Protein AF-0000000066906773 (afdb_homodimer)

Organism: Trichuris trichiura (NCBI:txid36087)

pLDDT: mean 83.26, std 20.55, range [23.91, 98.5]

Nearest PDB structures (foldseek):
  2o28-assembly1_B  TM=9.540E-01  e=3.265E-16  Homo sapiens
  3cxp-assembly1_A-2  TM=9.479E-01  e=1.811E-15  Homo sapiens
  3t90-assembly1_A-2  TM=9.129E-01  e=1.090E-15  Arabidopsis thaliana
  3fb3-assembly1_A  TM=9.050E-01  e=1.861E-13  Trypanosoma brucei
  1i21-assembly1_B  TM=8.647E-01  e=8.010E-13  Saccharomyces cerevisiae

Sequence (330 aa):
MRPLHITDVNKGENNVSSSILDFTNYLNAGYLELLSQLTDIGNVSFDNFIGTLIQNRTDTYYIVVVEDTTKKLIVATCSLVLEHKFIHSCGARGRLEDLVVLRDYRSRQLGKLLLESLRQLAKHLRCYKVSLECKDELVPYYEQFGFQKEEGNSNFLVQRFSPSAMRPLHITDVNKGENNVSSSILDFTNYLNAGYLELLSQLTDIGNVSFDNFIGTLIQNRTDTYYIVVVEDTTKKLIVATCSLVLEHKFIHSCGARGRLEDLVVLRDYRSRQLGKLLLESLRQLAKHLRCYKVSLECKDELVPYYEQFGFQKEEGNSNFLVQRFSPSA

Foldseek 3Di:
DFLPFPADDDDDPPFKGQDRADLVLCVVQCVLVQLVVVDDSPDDDPVNSVVVVVVQPDPFKHKIFIARRVSSHTFWIKMWGWDFDPPPVRAIEIEIDSTGGHPVCPPVCVSVVRVVVVVVVCVVSVHPYYDYDDDPVCQVVCVVVVDDADPPPRDDDDDDDPDPD/DDLPFPPPDDDDPDFKGQDPDDLVLCVVQCVLVQLVVVDDSPDDDPVNSVVVVVVQPDPFKHKIFIARRVSSHTFWIKMWGWDFDPPPVRAIEIEIDSTGGHPVCPPVCVSVVRVVVVVVVCVVSVHPYYDYDDDPVCQVVCVVVVDDADPPPRDDDDDDDPDPD

Structure (mmCIF, N/CA/C/O backbone):
data_AF-0000000066906773-model_v1
#
loop_
_entity.id
_entity.type
_entity.pdbx_description
1 polymer 'Glucosamine 6-phosphate N-acetyltransferase'
#
loop_
_atom_site.group_PDB
_atom_site.id
_atom_site.type_symbol
_atom_site.label_atom_id
_atom_site.label_alt_id
_atom_site.label_comp_id
_atom_site.label_asym_id
_atom_site.label_entity_id
_atom_site.label_seq_id
_atom_site.pdbx_PDB_ins_code
_atom_site.Cartn_x
_atom_site.Cartn_y
_atom_site.Cartn_z
_atom_site.occupancy
_atom_site.B_iso_or_equiv
_atom_site.auth_seq_id
_atom_site.auth_comp_id
_atom_site.auth_asym_id
_atom_site.auth_atom_id
_atom_site.pdbx_PDB_model_num
ATOM 1 N N . MET A 1 1 ? 6.496 1.132 19.062 1 24.75 1 MET A N 1
ATOM 2 C CA . MET A 1 1 ? 6.277 1.498 17.656 1 24.75 1 MET A CA 1
ATOM 3 C C . MET A 1 1 ? 6.609 2.969 17.422 1 24.75 1 MET A C 1
ATOM 5 O O . MET A 1 1 ? 5.895 3.854 17.891 1 24.75 1 MET A O 1
ATOM 9 N N . ARG A 1 2 ? 7.863 3.277 17.328 1 28.77 2 ARG A N 1
ATOM 10 C CA . ARG A 1 2 ? 8.453 4.535 17.766 1 28.77 2 ARG A CA 1
ATOM 11 C C . ARG A 1 2 ? 8.312 5.617 16.703 1 28.77 2 ARG A C 1
ATOM 13 O O . ARG A 1 2 ? 8.688 5.406 15.547 1 28.77 2 ARG A O 1
ATOM 20 N N . PRO A 1 3 ? 7.219 6.457 16.875 1 33.31 3 PRO A N 1
ATOM 21 C CA . PRO A 1 3 ? 7.426 7.633 16.031 1 33.31 3 PRO A CA 1
ATOM 22 C C . PRO A 1 3 ? 8.898 7.984 15.859 1 33.31 3 PRO A C 1
ATOM 24 O O . PRO A 1 3 ? 9.672 7.922 16.812 1 33.31 3 PRO A O 1
ATOM 27 N N . LEU A 1 4 ? 9.414 7.551 14.742 1 35.03 4 LEU A N 1
ATOM 28 C CA . LEU A 1 4 ? 10.805 7.957 14.555 1 35.03 4 LEU A CA 1
ATOM 29 C C . LEU A 1 4 ? 10.938 9.477 14.594 1 35.03 4 LEU A C 1
ATOM 31 O O . LEU A 1 4 ? 10.148 10.188 13.977 1 35.03 4 LEU A O 1
ATOM 35 N N . HIS A 1 5 ? 11.438 9.836 15.648 1 32.53 5 HIS A N 1
ATOM 36 C CA . HIS A 1 5 ? 11.805 11.234 15.867 1 32.53 5 HIS A CA 1
ATOM 37 C C . HIS A 1 5 ? 12.914 11.664 14.914 1 32.53 5 HIS A C 1
ATOM 39 O O . HIS A 1 5 ? 13.977 11.047 14.867 1 32.53 5 HIS A O 1
ATOM 45 N N . ILE A 1 6 ? 12.57 11.984 13.758 1 35.38 6 ILE A N 1
ATOM 46 C CA . ILE A 1 6 ? 13.688 12.562 13.023 1 35.38 6 ILE A CA 1
ATOM 47 C C . ILE A 1 6 ? 14.086 13.898 13.648 1 35.38 6 ILE A C 1
ATOM 49 O O . ILE A 1 6 ? 13.281 14.828 13.695 1 35.38 6 ILE A O 1
ATOM 53 N N . THR A 1 7 ? 15 13.922 14.594 1 28.94 7 THR A N 1
ATOM 54 C CA . THR A 1 7 ? 15.57 15.094 15.258 1 28.94 7 THR A CA 1
ATOM 55 C C . THR A 1 7 ? 16.109 16.078 14.234 1 28.94 7 THR A C 1
ATOM 57 O O . THR A 1 7 ? 15.828 17.281 14.312 1 28.94 7 THR A O 1
ATOM 60 N N . ASP A 1 8 ? 17.234 15.945 13.578 1 27.61 8 ASP A N 1
ATOM 61 C CA . ASP A 1 8 ? 18.094 17.109 13.422 1 27.61 8 ASP A CA 1
ATOM 62 C C . ASP A 1 8 ? 17.672 17.953 12.227 1 27.61 8 ASP A C 1
ATOM 64 O O . ASP A 1 8 ? 18.5 18.328 11.398 1 27.61 8 ASP A O 1
ATOM 68 N N . VAL A 1 9 ? 16.734 17.938 11.367 1 31.41 9 VAL A N 1
ATOM 69 C CA . VAL A 1 9 ? 17.031 18.688 10.148 1 31.41 9 VAL A CA 1
ATOM 70 C C . VAL A 1 9 ? 17.484 20.094 10.508 1 31.41 9 VAL A C 1
ATOM 72 O O . VAL A 1 9 ? 17.172 20.594 11.602 1 31.41 9 VAL A O 1
ATOM 75 N N . ASN A 1 10 ? 18.094 20.859 9.352 1 29.78 10 ASN A N 1
ATOM 76 C CA . ASN A 1 10 ? 18.828 22.094 9.57 1 29.78 10 ASN A CA 1
ATOM 77 C C . ASN A 1 10 ? 18.062 23.031 10.508 1 29.78 10 ASN A C 1
ATOM 79 O O . ASN A 1 10 ? 16.828 22.938 10.625 1 29.78 10 ASN A O 1
ATOM 83 N N . LYS A 1 11 ? 18.797 24.203 11.062 1 32.72 11 LYS A N 1
ATOM 84 C CA . LYS A 1 11 ? 19.109 25.281 11.992 1 32.72 11 LYS A CA 1
ATOM 85 C C . LYS A 1 11 ? 18.078 26.406 11.891 1 32.72 11 LYS A C 1
ATOM 87 O O . LYS A 1 11 ? 18.156 27.406 12.609 1 32.72 11 LYS A O 1
ATOM 92 N N . GLY A 1 12 ? 17.609 26.875 10.781 1 31.98 12 GLY A N 1
ATOM 93 C CA . GLY A 1 12 ? 17.328 28.234 11.219 1 31.98 12 GLY A CA 1
ATOM 94 C C . GLY A 1 12 ? 16.25 28.312 12.281 1 31.98 12 GLY A C 1
ATOM 95 O O . GLY A 1 12 ? 16.531 28.609 13.445 1 31.98 12 GLY A O 1
ATOM 96 N N . GLU A 1 13 ? 14.758 28.656 11.969 1 35.75 13 GLU A N 1
ATOM 97 C CA . GLU A 1 13 ? 14.016 29.078 13.148 1 35.75 13 GLU A CA 1
ATOM 98 C C . GLU A 1 13 ? 13.641 27.891 14.031 1 35.75 13 GLU A C 1
ATOM 100 O O . GLU A 1 13 ? 13.273 26.828 13.523 1 35.75 13 GLU A O 1
ATOM 105 N N . ASN A 1 14 ? 14.109 27.641 15.484 1 39.91 14 ASN A N 1
ATOM 106 C CA . ASN A 1 14 ? 14.297 26.875 16.719 1 39.91 14 ASN A CA 1
ATOM 107 C C . ASN A 1 14 ? 13.125 25.938 16.984 1 39.91 14 ASN A C 1
ATOM 109 O O . ASN A 1 14 ? 13.281 24.922 17.656 1 39.91 14 ASN A O 1
ATOM 113 N N . ASN A 1 15 ? 11.797 26.266 16.766 1 43.47 15 ASN A N 1
ATOM 114 C CA . ASN A 1 15 ? 10.734 25.719 17.609 1 43.47 15 ASN A CA 1
ATOM 115 C C . ASN A 1 15 ? 10.055 24.516 16.953 1 43.47 15 ASN A C 1
ATOM 117 O O . ASN A 1 15 ? 8.906 24.203 17.281 1 43.47 15 ASN A O 1
ATOM 121 N N . VAL A 1 16 ? 10.461 24.016 15.836 1 42.97 16 VAL A N 1
ATOM 122 C CA . VAL A 1 16 ? 9.688 22.906 15.289 1 42.97 16 VAL A CA 1
ATOM 123 C C . VAL A 1 16 ? 10.422 21.594 15.531 1 42.97 16 VAL A C 1
ATOM 125 O O . VAL A 1 16 ? 11.578 21.438 15.133 1 42.97 16 VAL A O 1
ATOM 128 N N . SER A 1 17 ? 10.039 20.875 16.688 1 42.41 17 SER A N 1
ATOM 129 C CA . SER A 1 17 ? 10.602 19.578 17.031 1 42.41 17 SER A CA 1
ATOM 130 C C . SER A 1 17 ? 9.781 18.438 16.438 1 42.41 17 SER A C 1
ATOM 132 O O . SER A 1 17 ? 8.562 18.562 16.266 1 42.41 17 SER A O 1
ATOM 134 N N . SER A 1 18 ? 10.227 17.609 15.539 1 44.75 18 SER A N 1
ATOM 135 C CA . SER A 1 18 ? 9.578 16.375 15.109 1 44.75 18 SER A CA 1
ATOM 136 C C . SER A 1 18 ? 9.367 15.422 16.281 1 44.75 18 SER A C 1
ATOM 138 O O . SER A 1 18 ? 10.328 14.891 16.844 1 44.75 18 SER A O 1
ATOM 140 N N . SER A 1 19 ? 8.625 15.844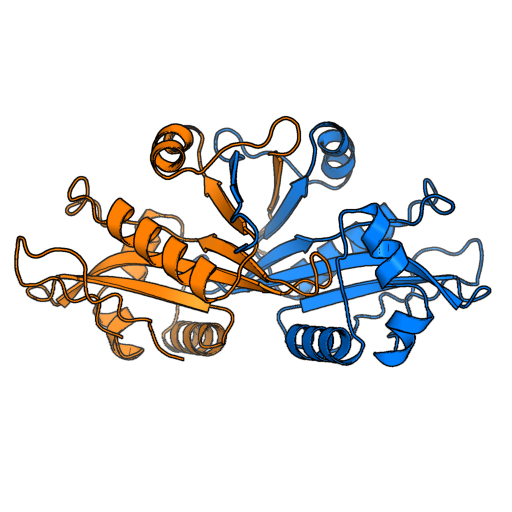 17.469 1 42.31 19 SER A N 1
ATOM 141 C CA . SER A 1 19 ? 8.398 15.125 18.719 1 42.31 19 SER A CA 1
ATOM 142 C C . SER A 1 19 ? 7.473 13.93 18.5 1 42.31 19 SER A C 1
ATOM 144 O O . SER A 1 19 ? 6.648 13.93 17.578 1 42.31 19 SER A O 1
ATOM 146 N N . ILE A 1 20 ? 7.824 12.68 19.078 1 42.75 20 ILE A N 1
ATOM 147 C CA . ILE A 1 20 ? 6.918 11.578 19.359 1 42.75 20 ILE A CA 1
ATOM 148 C C . ILE A 1 20 ? 5.695 12.086 20.125 1 42.75 20 ILE A C 1
ATOM 150 O O . ILE A 1 20 ? 5.82 12.602 21.234 1 42.75 20 ILE A O 1
ATOM 154 N N . LEU A 1 21 ? 4.777 12.391 19.469 1 51.5 21 LEU A N 1
ATOM 155 C CA . LEU A 1 21 ? 3.592 12.867 20.172 1 51.5 21 LEU A CA 1
ATOM 156 C C . LEU A 1 21 ? 2.805 11.695 20.75 1 51.5 21 LEU A C 1
ATOM 158 O O . LEU A 1 21 ? 2.699 10.641 20.125 1 51.5 21 LEU A O 1
ATOM 162 N N . ASP A 1 22 ? 2.656 11.672 22.016 1 55.62 22 ASP A N 1
ATOM 163 C CA . ASP A 1 22 ? 1.669 10.789 22.625 1 55.62 22 ASP A CA 1
ATOM 164 C C . ASP A 1 22 ? 0.331 10.867 21.906 1 55.62 22 ASP A C 1
ATOM 166 O O . ASP A 1 22 ? 0.038 11.867 21.234 1 55.62 22 ASP A O 1
ATOM 170 N N . PHE A 1 23 ? -0.352 9.711 21.828 1 57.41 23 PHE A N 1
ATOM 171 C CA . PHE A 1 23 ? -1.615 9.57 21.109 1 57.41 23 PHE A CA 1
ATOM 172 C C . PHE A 1 23 ? -2.518 10.773 21.375 1 57.41 23 PHE A C 1
ATOM 174 O O . PHE A 1 23 ? -3.117 11.32 20.438 1 57.41 23 PHE A O 1
ATOM 181 N N . THR A 1 24 ? -2.656 11.102 22.609 1 58.56 24 THR A N 1
ATOM 182 C CA . THR A 1 24 ? -3.553 12.188 22.984 1 58.56 24 THR A CA 1
ATOM 183 C C . THR A 1 24 ? -3.053 13.516 22.422 1 58.56 24 THR A C 1
ATOM 185 O O . THR A 1 24 ? -3.85 14.406 22.109 1 58.56 24 THR A O 1
ATOM 188 N N . ASN A 1 25 ? -1.856 13.492 22.25 1 72.81 25 ASN A N 1
ATOM 189 C CA . ASN A 1 25 ? -1.264 14.742 21.797 1 72.81 25 ASN A CA 1
ATOM 190 C C . ASN A 1 25 ? -1.504 14.961 20.312 1 72.81 25 ASN A C 1
ATOM 192 O O . ASN A 1 25 ? -1.655 16.094 19.859 1 72.81 25 ASN A O 1
ATOM 196 N N . TYR A 1 26 ? -1.83 13.945 19.625 1 77.88 26 TYR A N 1
ATOM 197 C CA . TYR A 1 26 ? -2.078 14.117 18.203 1 77.88 26 TYR A CA 1
ATOM 198 C C . TYR A 1 26 ? -3.381 14.867 17.953 1 77.88 26 TYR A C 1
ATOM 200 O O . TYR A 1 26 ? -3.416 15.828 17.188 1 77.88 26 TYR A O 1
ATOM 208 N N . LEU A 1 27 ? -4.34 14.414 18.641 1 78.81 27 LEU A N 1
ATOM 209 C CA . LEU A 1 27 ? -5.648 15.031 18.469 1 78.81 27 LEU A CA 1
ATOM 210 C C . LEU A 1 27 ? -5.625 16.484 18.906 1 78.81 27 LEU A C 1
ATOM 212 O O . LEU A 1 27 ? -6.105 17.375 18.203 1 78.81 27 LEU A O 1
ATOM 216 N N . ASN A 1 28 ? -5.066 16.656 19.938 1 79.62 28 ASN A N 1
ATOM 217 C CA . ASN A 1 28 ? -5.023 18.016 20.5 1 79.62 28 ASN A CA 1
ATOM 218 C C . ASN A 1 28 ? -4.133 18.938 19.672 1 79.62 28 ASN A C 1
ATOM 220 O O . ASN A 1 28 ? -4.363 20.141 19.625 1 79.62 28 ASN A O 1
ATOM 224 N N . ALA A 1 29 ? -3.281 18.359 19.031 1 86.81 29 ALA A N 1
ATOM 225 C CA . ALA A 1 29 ? -2.311 19.172 18.297 1 86.81 29 ALA A CA 1
ATOM 226 C C . ALA A 1 29 ? -2.736 19.344 16.844 1 86.81 29 ALA A C 1
ATOM 228 O O . ALA A 1 29 ? -1.935 19.75 16 1 86.81 29 ALA A O 1
ATOM 229 N N . GLY A 1 30 ? -3.984 19 16.484 1 91.62 30 GLY A N 1
ATOM 230 C CA . GLY A 1 30 ? -4.551 19.375 15.203 1 91.62 30 GLY A CA 1
ATOM 231 C C . GLY A 1 30 ? -4.219 18.391 14.094 1 91.62 30 GLY A C 1
ATOM 232 O O . GLY A 1 30 ? -4.223 18.75 12.922 1 91.62 30 GLY A O 1
ATOM 233 N N . TYR A 1 31 ? -3.896 17.203 14.508 1 93.25 31 TYR A N 1
ATOM 234 C CA . TYR A 1 31 ? -3.494 16.219 13.508 1 93.25 31 TYR A CA 1
ATOM 235 C C . TYR A 1 31 ? -4.609 15.992 12.492 1 93.25 31 TYR A C 1
ATOM 237 O O . TYR A 1 31 ? -4.363 15.984 11.289 1 93.25 31 TYR A O 1
ATOM 245 N N . LEU A 1 32 ? -5.836 15.828 12.938 1 93.88 32 LEU A N 1
ATOM 246 C CA . LEU A 1 32 ? -6.961 15.586 12.039 1 93.88 32 LEU A CA 1
ATOM 247 C C . LEU A 1 32 ? -7.246 16.812 11.188 1 93.88 32 LEU A C 1
ATOM 249 O O . LEU A 1 32 ? -7.613 16.703 10.016 1 93.88 32 LEU A O 1
ATOM 253 N N . GLU A 1 33 ? -7.113 17.922 11.742 1 94.38 33 GLU A N 1
ATOM 254 C CA . GLU A 1 33 ? -7.27 19.156 10.984 1 94.38 33 GLU A CA 1
ATOM 255 C C . GLU A 1 33 ? -6.242 19.25 9.859 1 94.38 33 GLU A C 1
ATOM 257 O O . GLU A 1 33 ? -6.57 19.672 8.75 1 94.38 33 GLU A O 1
ATOM 262 N N . LEU A 1 34 ? -5.039 18.906 10.172 1 96.19 34 LEU A N 1
ATOM 263 C CA . LEU A 1 34 ? -3.988 18.875 9.156 1 96.19 34 LEU A CA 1
ATOM 264 C C . LEU A 1 34 ? -4.367 17.922 8.016 1 96.19 34 LEU A C 1
ATOM 266 O O . LEU A 1 34 ? -4.324 18.312 6.848 1 96.19 34 LEU A O 1
ATOM 270 N N . LEU A 1 35 ? -4.836 16.703 8.383 1 96.44 35 LEU A N 1
ATOM 271 C CA . LEU A 1 35 ? -5.176 15.695 7.391 1 96.44 35 LEU A CA 1
ATOM 272 C C . LEU A 1 35 ? -6.367 16.141 6.547 1 96.44 35 LEU A C 1
ATOM 274 O O . LEU A 1 35 ? -6.492 15.742 5.387 1 96.44 35 LEU A O 1
ATOM 278 N N . SER A 1 36 ? -7.207 17 7.086 1 96.5 36 SER A N 1
ATOM 279 C CA . SER A 1 36 ? -8.398 17.469 6.387 1 96.5 36 SER A CA 1
ATOM 280 C C . SER A 1 36 ? -8.039 18.281 5.156 1 96.5 36 SER A C 1
ATOM 282 O O . SER A 1 36 ? -8.875 18.516 4.281 1 96.5 36 SER A O 1
ATOM 284 N N . GLN A 1 37 ? -6.816 18.75 5.047 1 96.06 37 GLN A N 1
ATOM 285 C CA . GLN A 1 37 ? -6.367 19.484 3.871 1 96.06 37 GLN A CA 1
ATOM 286 C C . GLN A 1 37 ? -6.117 18.531 2.697 1 96.06 37 GLN A C 1
ATOM 288 O O . GLN A 1 37 ? -5.953 18.984 1.56 1 96.06 37 GLN A O 1
ATOM 293 N N . LEU A 1 38 ? -6.086 17.25 2.943 1 94.44 38 LEU A N 1
ATOM 294 C CA . LEU A 1 38 ? -5.895 16.25 1.896 1 94.44 38 LEU A CA 1
ATOM 295 C C . LEU A 1 38 ? -7.23 15.797 1.316 1 94.44 38 LEU A C 1
ATOM 297 O O . LEU A 1 38 ? -7.367 15.664 0.099 1 94.44 38 LEU A O 1
ATOM 301 N N . THR A 1 39 ? -8.102 15.469 2.174 1 93.38 39 THR A N 1
ATOM 302 C CA . THR A 1 39 ? -9.383 14.867 1.797 1 93.38 39 THR A CA 1
ATOM 303 C C . THR A 1 39 ? -10.367 14.922 2.957 1 93.38 39 THR A C 1
ATOM 305 O O . THR A 1 39 ? -10.07 15.5 4.008 1 93.38 39 THR A O 1
ATOM 308 N N . ASP A 1 40 ? -11.5 14.289 2.736 1 94.19 40 ASP A N 1
ATOM 309 C CA . ASP A 1 40 ? -12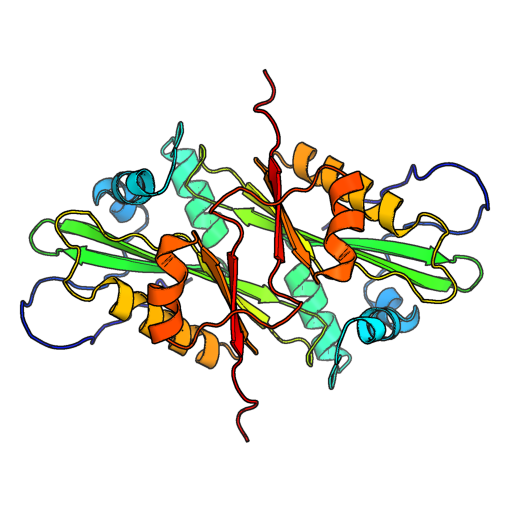.539 14.219 3.762 1 94.19 40 ASP A CA 1
ATOM 310 C C . ASP A 1 40 ? -12.086 13.352 4.938 1 94.19 40 ASP A C 1
ATOM 312 O O . ASP A 1 40 ? -11.625 12.227 4.746 1 94.19 40 ASP A O 1
ATOM 316 N N . ILE A 1 41 ? -12.219 13.898 6.086 1 94 41 ILE A N 1
ATOM 317 C CA . ILE A 1 41 ? -11.852 13.156 7.285 1 94 41 ILE A CA 1
ATOM 318 C C . ILE A 1 41 ? -13.016 12.266 7.719 1 94 41 ILE A C 1
ATOM 320 O O . ILE A 1 41 ? -12.805 11.148 8.188 1 94 41 ILE A O 1
ATOM 324 N N . GLY A 1 42 ? -14.203 12.773 7.523 1 93.56 42 GLY A N 1
ATOM 325 C CA . GLY A 1 42 ? -15.391 12.086 7.992 1 93.56 42 GLY A CA 1
ATOM 326 C C . GLY A 1 42 ? -15.609 12.219 9.492 1 93.56 42 GLY A C 1
ATOM 327 O O . GLY A 1 42 ? -15.242 13.234 10.086 1 93.56 42 GLY A O 1
ATOM 328 N N . ASN A 1 43 ? -16.328 11.312 10.039 1 91.56 43 ASN A N 1
ATOM 329 C CA . ASN A 1 43 ? -16.625 11.32 11.469 1 91.56 43 ASN A CA 1
ATOM 330 C C . ASN A 1 43 ? -15.648 10.445 12.25 1 91.56 43 ASN A C 1
ATOM 332 O O . ASN A 1 43 ? -15.727 9.219 12.195 1 91.56 43 ASN A O 1
ATOM 336 N N . VAL A 1 44 ? -14.797 11.188 12.945 1 92.25 44 VAL A N 1
ATOM 337 C CA . VAL A 1 44 ? -13.797 10.445 13.703 1 92.25 44 VAL A CA 1
ATOM 338 C C . VAL A 1 44 ? -14.016 10.672 15.195 1 92.25 44 VAL A C 1
ATOM 340 O O . VAL A 1 44 ? -13.82 11.781 15.703 1 92.25 44 VAL A O 1
ATOM 343 N N . SER A 1 45 ? -14.438 9.609 15.891 1 90.19 45 SER A N 1
ATOM 344 C CA . SER A 1 45 ? -14.531 9.664 17.344 1 90.19 45 SER A CA 1
ATOM 345 C C . SER A 1 45 ? -13.164 9.461 18 1 90.19 45 SER A C 1
ATOM 347 O O . SER A 1 45 ? -12.234 8.977 17.359 1 90.19 45 SER A O 1
ATOM 349 N N . PHE A 1 46 ? -13.164 9.812 19.234 1 86.5 46 PHE A N 1
ATOM 350 C CA . PHE A 1 46 ? -11.938 9.594 20 1 86.5 46 PHE A CA 1
ATOM 351 C C . PHE A 1 46 ? -11.562 8.117 20.016 1 86.5 46 PHE A C 1
ATOM 353 O O . PHE A 1 46 ? -10.398 7.766 19.812 1 86.5 46 PHE A O 1
ATOM 360 N N . ASP A 1 47 ? -12.484 7.293 20.203 1 88.25 47 ASP A N 1
ATOM 361 C CA . ASP A 1 47 ? -12.25 5.855 20.281 1 88.25 47 ASP A CA 1
ATOM 362 C C . ASP A 1 47 ? -11.719 5.32 18.953 1 88.25 47 ASP A C 1
ATOM 364 O O . ASP A 1 47 ? -10.789 4.508 18.938 1 88.25 47 ASP A O 1
ATOM 368 N N . ASN A 1 48 ? -12.328 5.824 17.891 1 89.81 48 ASN A N 1
ATOM 369 C CA . ASN A 1 48 ? -11.875 5.371 16.578 1 89.81 48 ASN A CA 1
ATOM 370 C C . ASN A 1 48 ? -10.461 5.848 16.281 1 89.81 48 ASN A C 1
ATOM 372 O O . ASN A 1 48 ? -9.664 5.113 15.688 1 89.81 48 ASN A O 1
ATOM 376 N N . PHE A 1 49 ? -10.273 7.035 16.703 1 88.88 49 PHE A N 1
ATOM 377 C CA . PHE A 1 49 ? -8.953 7.598 16.484 1 88.88 49 PHE A CA 1
ATOM 378 C C . PHE A 1 49 ? -7.891 6.793 17.234 1 88.88 49 PHE A C 1
ATOM 380 O O . PHE A 1 49 ? -6.887 6.387 16.641 1 88.88 49 PHE A O 1
ATOM 387 N N . ILE A 1 50 ? -8.117 6.492 18.422 1 83.62 50 ILE A N 1
ATOM 388 C CA . ILE A 1 50 ? -7.164 5.754 19.25 1 83.62 50 ILE A CA 1
ATOM 389 C C . ILE A 1 50 ? -7.016 4.332 18.719 1 83.62 50 ILE A C 1
ATOM 391 O O . ILE A 1 50 ? -5.906 3.789 18.688 1 83.62 50 ILE A O 1
ATOM 395 N N . GLY A 1 51 ? -8.078 3.73 18.375 1 85.06 51 GLY A N 1
ATOM 396 C CA . GLY A 1 51 ? -8.023 2.406 17.781 1 85.06 51 GLY A CA 1
ATOM 397 C C . GLY A 1 51 ? -7.137 2.34 16.547 1 85.06 51 GLY A C 1
ATOM 398 O O . GLY A 1 51 ? -6.328 1.419 16.406 1 85.06 51 GLY A O 1
ATOM 399 N N . THR A 1 52 ? -7.375 3.338 15.672 1 87.38 52 THR A N 1
ATOM 400 C CA . THR A 1 52 ? -6.562 3.398 14.461 1 87.38 52 THR A CA 1
ATOM 401 C C . THR A 1 52 ? -5.094 3.633 14.797 1 87.38 52 THR A C 1
ATOM 403 O O . THR A 1 52 ? -4.207 3.037 14.188 1 87.38 52 THR A O 1
ATOM 406 N N . LEU A 1 53 ? -4.887 4.438 15.75 1 83.69 53 LEU A N 1
ATOM 407 C CA . LEU A 1 53 ? -3.521 4.707 16.188 1 83.69 53 LEU A CA 1
ATOM 408 C C . LEU A 1 53 ? -2.855 3.436 16.703 1 83.69 53 LEU A C 1
ATOM 410 O O . LEU A 1 53 ? -1.688 3.176 16.406 1 83.69 53 LEU A O 1
ATOM 414 N N . ILE A 1 54 ? -3.553 2.654 17.391 1 79.38 54 ILE A N 1
ATOM 415 C CA . ILE A 1 54 ? -3.045 1.399 17.938 1 79.38 54 ILE A CA 1
ATOM 416 C C . ILE A 1 54 ? -2.775 0.415 16.797 1 79.38 54 ILE A C 1
ATOM 418 O O . ILE A 1 54 ? -1.754 -0.275 16.797 1 79.38 54 ILE A O 1
ATOM 422 N N . GLN A 1 55 ? -3.639 0.394 15.859 1 79.88 55 GLN A N 1
ATOM 423 C CA . GLN A 1 55 ? -3.488 -0.497 14.719 1 79.88 55 GLN A CA 1
ATOM 424 C C . GLN A 1 55 ? -2.254 -0.133 13.898 1 79.88 55 GLN A C 1
ATOM 426 O O . GLN A 1 55 ? -1.595 -1.011 13.336 1 79.88 55 GLN A O 1
ATOM 431 N N . ASN A 1 56 ? -2.014 1.167 13.836 1 80.38 56 ASN A N 1
ATOM 432 C CA . ASN A 1 56 ? -0.893 1.646 13.039 1 80.38 56 ASN A CA 1
ATOM 433 C C . ASN A 1 56 ? 0.409 1.641 13.828 1 80.38 56 ASN A C 1
ATOM 435 O O . ASN A 1 56 ? 1.454 2.049 13.32 1 80.38 56 ASN A O 1
ATOM 439 N N . ARG A 1 57 ? 0.234 1.196 15.055 1 67.38 57 ARG A N 1
ATOM 440 C CA . ARG A 1 57 ? 1.415 1.11 15.906 1 67.38 57 ARG A CA 1
ATOM 441 C C . ARG A 1 57 ? 2.164 -0.198 15.672 1 67.38 57 ARG A C 1
ATOM 443 O O . ARG A 1 57 ? 2.775 -0.742 16.594 1 67.38 57 ARG A O 1
ATOM 450 N N . THR A 1 58 ? 2.211 -0.665 14.578 1 68.69 58 THR A N 1
ATOM 451 C CA . THR A 1 58 ? 2.932 -1.878 14.203 1 68.69 58 THR A CA 1
ATOM 452 C C . THR A 1 58 ? 4.176 -1.539 13.383 1 68.69 58 THR A C 1
ATOM 454 O O . THR A 1 58 ? 4.391 -0.381 13.023 1 68.69 58 THR A O 1
ATOM 457 N N . ASP A 1 59 ? 4.984 -2.52 13.227 1 69.75 59 ASP A N 1
ATOM 458 C CA . ASP A 1 59 ? 6.242 -2.373 12.5 1 69.75 59 ASP A CA 1
ATOM 459 C C . ASP A 1 59 ? 5.992 -2.176 11 1 69.75 59 ASP A C 1
ATOM 461 O O . ASP A 1 59 ? 6.93 -2.219 10.203 1 69.75 59 ASP A O 1
ATOM 465 N N . THR A 1 60 ? 4.812 -1.793 10.75 1 83.44 60 THR A N 1
ATOM 466 C CA . THR A 1 60 ? 4.52 -1.61 9.328 1 83.44 60 THR A CA 1
ATOM 467 C C . THR A 1 60 ? 4.16 -0.157 9.039 1 83.44 60 THR A C 1
ATOM 469 O O . THR A 1 60 ? 4.141 0.262 7.879 1 83.44 60 THR A O 1
ATOM 472 N N . TYR A 1 61 ? 3.846 0.593 10.125 1 87.81 61 TYR A N 1
ATOM 473 C CA . TYR A 1 61 ? 3.498 1.999 9.945 1 87.81 61 TYR A CA 1
ATOM 474 C C . TYR A 1 61 ? 4.488 2.9 10.672 1 87.81 61 TYR A C 1
ATOM 476 O O . TYR A 1 61 ? 4.777 2.693 11.852 1 87.81 61 TYR A O 1
ATOM 484 N N . TYR A 1 62 ? 4.973 3.861 9.953 1 89.06 62 TYR A N 1
ATOM 485 C CA . TYR A 1 62 ? 5.816 4.902 10.523 1 89.06 62 TYR A CA 1
ATOM 486 C C . TYR A 1 62 ? 5.27 6.289 10.195 1 89.06 62 TYR A C 1
ATOM 488 O O . TYR A 1 62 ? 5.449 6.789 9.086 1 89.06 62 TYR A O 1
ATOM 496 N N . ILE A 1 63 ? 4.609 6.852 11.188 1 89.88 63 ILE A N 1
ATOM 497 C CA . ILE A 1 63 ? 4.035 8.18 11.031 1 89.88 63 ILE A CA 1
ATOM 498 C C . ILE A 1 63 ? 5.008 9.227 11.578 1 89.88 63 ILE A C 1
ATOM 500 O O . ILE A 1 63 ? 5.402 9.172 12.742 1 89.88 63 ILE A O 1
ATOM 504 N N . VAL A 1 64 ? 5.395 10.133 10.703 1 89.69 64 VAL A N 1
ATOM 505 C CA . VAL A 1 64 ? 6.285 11.219 11.102 1 89.69 64 VAL A CA 1
ATOM 506 C C . VAL A 1 64 ? 5.531 12.547 11.047 1 89.69 64 VAL A C 1
ATOM 508 O O . VAL A 1 64 ? 4.809 12.82 10.086 1 89.69 64 VAL A O 1
ATOM 511 N N . VAL A 1 65 ? 5.68 13.32 12.102 1 90.81 65 VAL A N 1
ATOM 512 C CA . VAL A 1 65 ? 5.016 14.617 12.164 1 90.81 65 VAL A CA 1
ATOM 513 C C . VAL A 1 65 ? 6.043 15.711 12.453 1 90.81 65 VAL A C 1
ATOM 515 O O . VAL A 1 65 ? 7.109 15.438 13.016 1 90.81 65 VAL A O 1
ATOM 518 N N . VAL A 1 66 ? 5.746 16.891 11.93 1 89.56 66 VAL A N 1
ATOM 519 C CA . VAL A 1 66 ? 6.465 18.109 12.289 1 89.56 66 VAL A CA 1
ATOM 520 C C . VAL A 1 66 ? 5.57 19 13.141 1 89.56 66 VAL A C 1
ATOM 522 O O . VAL A 1 66 ? 4.43 19.297 12.766 1 89.56 66 VAL A O 1
ATOM 525 N N . GLU A 1 67 ? 6.121 19.438 14.242 1 88.56 67 GLU A N 1
ATOM 526 C CA . GLU A 1 67 ? 5.352 20.266 15.172 1 88.56 67 GLU A CA 1
ATOM 527 C C . GLU A 1 67 ? 5.953 21.656 15.297 1 88.56 67 GLU A C 1
ATOM 529 O O . GLU A 1 67 ? 7.176 21.812 15.375 1 88.56 67 GLU A O 1
ATOM 534 N N . ASP A 1 68 ? 5.066 22.625 15.148 1 87.5 68 ASP A N 1
ATOM 535 C CA . ASP A 1 68 ? 5.414 23.953 15.68 1 87.5 68 ASP A CA 1
ATOM 536 C C . ASP A 1 68 ? 5.312 23.969 17.203 1 87.5 68 ASP A C 1
ATOM 538 O O . ASP A 1 68 ? 4.215 24.016 17.75 1 87.5 68 ASP A O 1
ATOM 542 N N . THR A 1 69 ? 6.422 23.969 17.875 1 84.38 69 THR A N 1
ATOM 543 C CA . THR A 1 69 ? 6.461 23.781 19.328 1 84.38 69 THR A CA 1
ATOM 544 C C . THR A 1 69 ? 5.945 25.031 20.047 1 84.38 69 THR A C 1
ATOM 546 O O . THR A 1 69 ? 5.488 24.953 21.188 1 84.38 69 THR A O 1
ATOM 549 N N . THR A 1 70 ? 6.07 26.125 19.406 1 86.56 70 THR A N 1
ATOM 550 C CA . THR A 1 70 ? 5.57 27.359 19.984 1 86.56 70 THR A CA 1
ATOM 551 C C . THR A 1 70 ? 4.043 27.359 20.031 1 86.56 70 THR A C 1
ATOM 553 O O . THR A 1 70 ? 3.445 27.719 21.047 1 86.56 70 THR A O 1
ATOM 556 N N . LYS A 1 71 ? 3.438 26.906 19.016 1 86.75 71 LYS A N 1
ATOM 557 C CA . LYS A 1 71 ? 1.98 26.891 18.922 1 86.75 71 LYS A CA 1
ATOM 558 C C . LYS A 1 71 ? 1.412 25.547 19.359 1 86.75 71 LYS A C 1
ATOM 560 O O . LYS A 1 71 ? 0.195 25.391 19.469 1 86.75 71 LYS A O 1
ATOM 565 N N . LYS A 1 72 ? 2.303 24.562 19.594 1 85.38 72 LYS A N 1
ATOM 566 C CA . LYS A 1 72 ? 1.908 23.203 19.922 1 85.38 72 LYS A CA 1
ATOM 567 C C . LYS A 1 72 ? 0.958 22.641 18.875 1 85.38 72 LYS A C 1
ATOM 569 O O . LYS A 1 72 ? -0.091 22.078 19.219 1 85.38 72 LYS A O 1
ATOM 574 N N . LEU A 1 73 ? 1.322 22.844 17.625 1 89.12 73 LEU A N 1
ATOM 575 C CA . LEU A 1 73 ? 0.511 22.453 16.484 1 89.12 73 LEU A CA 1
ATOM 576 C C . LEU A 1 73 ? 1.306 21.562 15.531 1 89.12 73 LEU A C 1
ATOM 578 O O . LEU A 1 73 ? 2.463 21.859 15.219 1 89.12 73 LEU A O 1
ATOM 582 N N . ILE A 1 74 ? 0.665 20.422 15.18 1 91.88 74 ILE A N 1
ATOM 583 C CA . ILE A 1 74 ? 1.249 19.609 14.117 1 91.88 74 ILE A CA 1
ATOM 584 C C . ILE A 1 74 ? 1.03 20.297 12.766 1 91.88 74 ILE A C 1
ATOM 586 O O . ILE A 1 74 ? -0.111 20.531 12.359 1 91.88 74 ILE A O 1
ATOM 590 N N . VAL A 1 75 ? 2.141 20.578 12.031 1 93.06 75 VAL A N 1
ATOM 591 C CA . VAL A 1 75 ? 2.004 21.453 10.875 1 93.06 75 VAL A CA 1
ATOM 592 C C . VAL A 1 75 ? 2.326 20.672 9.602 1 93.06 75 VAL A C 1
ATOM 594 O O . VAL A 1 75 ? 2.049 21.141 8.492 1 93.06 75 VAL A O 1
ATOM 597 N N . ALA A 1 76 ? 2.891 19.469 9.695 1 94.56 76 ALA A N 1
ATOM 598 C CA . ALA A 1 76 ? 3.182 18.625 8.539 1 94.56 76 ALA A CA 1
ATOM 599 C C . ALA A 1 76 ? 3.252 17.156 8.953 1 94.56 76 ALA 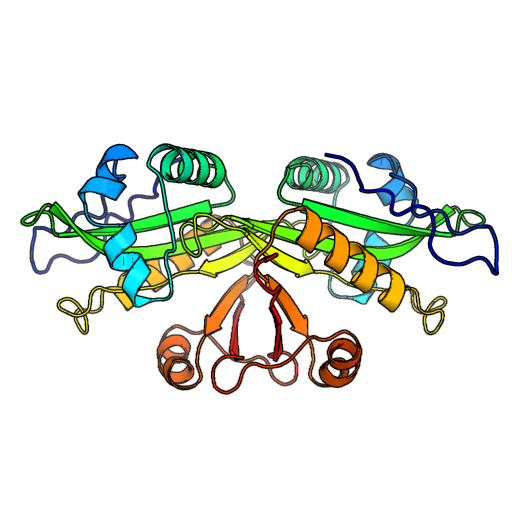A C 1
ATOM 601 O O . ALA A 1 76 ? 3.578 16.844 10.102 1 94.56 76 ALA A O 1
ATOM 602 N N . THR A 1 77 ? 2.904 16.281 8.016 1 94.25 77 THR A N 1
ATOM 603 C CA . THR A 1 77 ? 3.002 14.852 8.305 1 94.25 77 THR A CA 1
ATOM 604 C C . THR A 1 77 ? 3.203 14.055 7.016 1 94.25 77 THR A C 1
ATOM 606 O O . THR A 1 77 ? 2.914 14.547 5.922 1 94.25 77 THR A O 1
ATOM 609 N N . CYS A 1 78 ? 3.764 12.953 7.148 1 95.12 78 CYS A N 1
ATOM 610 C CA . CYS A 1 78 ? 3.885 11.906 6.137 1 95.12 78 CYS A CA 1
ATOM 611 C C . CYS A 1 78 ? 4.113 10.547 6.781 1 95.12 78 CYS A C 1
ATOM 613 O O . CYS A 1 78 ? 4.742 10.453 7.836 1 95.12 78 CYS A O 1
ATOM 615 N N . SER A 1 79 ? 3.588 9.547 6.16 1 93.5 79 SER A N 1
ATOM 616 C CA . SER A 1 79 ? 3.76 8.211 6.715 1 93.5 79 SER A CA 1
ATOM 617 C C . SER A 1 79 ? 4.488 7.297 5.734 1 93.5 79 SER A C 1
ATOM 619 O O . SER A 1 79 ? 4.363 7.457 4.52 1 93.5 79 SER A O 1
ATOM 621 N N . LEU A 1 80 ? 5.309 6.418 6.297 1 94.12 80 LEU A N 1
ATOM 622 C CA . LEU A 1 80 ? 5.883 5.285 5.574 1 94.12 80 LEU A CA 1
ATOM 623 C C . LEU A 1 80 ? 5.16 3.992 5.934 1 94.12 80 LEU A C 1
ATOM 625 O O . LEU A 1 80 ? 5.098 3.613 7.105 1 94.12 80 LEU A O 1
ATOM 629 N N . VAL A 1 81 ? 4.562 3.395 4.941 1 94.19 81 VAL A N 1
ATOM 630 C CA . VAL A 1 81 ? 3.877 2.123 5.152 1 94.19 81 VAL A CA 1
ATOM 631 C C . VAL A 1 81 ? 4.672 0.994 4.5 1 94.19 81 VAL A C 1
ATOM 633 O O . VAL A 1 81 ? 4.906 1.013 3.289 1 94.19 81 VAL A O 1
ATOM 636 N N . LEU A 1 82 ? 5.02 0.018 5.309 1 92.75 82 LEU A N 1
ATOM 637 C CA . LEU A 1 82 ? 5.793 -1.109 4.805 1 92.75 82 LEU A CA 1
ATOM 638 C C . LEU A 1 82 ? 4.879 -2.244 4.355 1 92.75 82 LEU A C 1
ATOM 640 O O . LEU A 1 82 ? 3.877 -2.537 5.012 1 92.75 82 LEU A O 1
ATOM 644 N N . GLU A 1 83 ? 5.223 -2.77 3.279 1 93.69 83 GLU A N 1
ATOM 645 C CA . GLU A 1 83 ? 4.59 -3.99 2.791 1 93.69 83 GLU A CA 1
ATOM 646 C C . GLU A 1 83 ? 5.609 -5.109 2.607 1 93.69 83 GLU A C 1
ATOM 648 O O . GLU A 1 83 ? 6.508 -5.004 1.768 1 93.69 83 GLU A O 1
ATOM 653 N N . HIS A 1 84 ? 5.449 -6.129 3.375 1 91.44 84 HIS A N 1
ATOM 654 C CA . HIS A 1 84 ? 6.359 -7.266 3.271 1 91.44 84 HIS A CA 1
ATOM 655 C C . HIS A 1 84 ? 5.965 -8.188 2.125 1 91.44 84 HIS A C 1
ATOM 657 O O . HIS A 1 84 ? 4.785 -8.477 1.936 1 91.44 84 HIS A O 1
ATOM 663 N N . LYS A 1 85 ? 6.984 -8.57 1.403 1 92.62 85 LYS A N 1
ATOM 664 C CA . LYS A 1 85 ? 6.762 -9.359 0.197 1 92.62 85 LYS A CA 1
ATOM 665 C C . LYS A 1 85 ? 7.559 -10.664 0.24 1 92.62 85 LYS A C 1
ATOM 667 O O . LYS A 1 85 ? 8.562 -10.758 0.946 1 92.62 85 LYS A O 1
ATOM 672 N N . PHE A 1 86 ? 7.07 -11.641 -0.53 1 91.94 86 PHE A N 1
ATOM 673 C CA . PHE A 1 86 ? 7.836 -12.867 -0.7 1 91.94 86 PHE A CA 1
ATOM 674 C C . PHE A 1 86 ? 8.883 -12.711 -1.797 1 91.94 86 PHE A C 1
ATOM 676 O O . PHE A 1 86 ? 9.922 -13.359 -1.767 1 91.94 86 PHE A O 1
ATOM 683 N N . ILE A 1 87 ? 8.547 -11.898 -2.744 1 93 87 ILE A N 1
ATOM 684 C CA . ILE A 1 87 ? 9.469 -11.617 -3.844 1 93 87 ILE A CA 1
ATOM 685 C C . ILE A 1 87 ? 10.609 -10.734 -3.348 1 93 87 ILE A C 1
ATOM 687 O O . ILE A 1 87 ? 10.523 -10.141 -2.268 1 93 87 ILE A O 1
ATOM 691 N N . HIS A 1 88 ? 11.758 -10.727 -4.184 1 93.62 88 HIS A N 1
ATOM 692 C CA . HIS A 1 88 ? 12.938 -9.93 -3.869 1 93.62 88 HIS A CA 1
ATOM 693 C C . HIS A 1 88 ? 13.531 -10.328 -2.521 1 93.62 88 HIS A C 1
ATOM 695 O O . HIS A 1 88 ? 13.75 -9.469 -1.66 1 93.62 88 HIS A O 1
ATOM 701 N N . SER A 1 89 ? 13.711 -11.672 -2.271 1 93.38 89 SER A N 1
ATOM 702 C CA . SER A 1 89 ? 14.352 -12.266 -1.104 1 93.38 89 SER A CA 1
ATOM 703 C C . SER A 1 89 ? 13.594 -11.93 0.176 1 93.38 89 SER A C 1
ATOM 705 O O . SER A 1 89 ? 14.203 -11.578 1.189 1 93.38 89 SER A O 1
ATOM 707 N N . CYS A 1 90 ? 12.258 -11.914 0.055 1 91.94 90 CYS A N 1
ATOM 708 C CA . CYS A 1 90 ? 11.406 -11.609 1.2 1 91.94 90 CYS A CA 1
ATOM 709 C C . CYS A 1 90 ? 11.672 -10.203 1.719 1 91.94 90 CYS A C 1
ATOM 711 O O . CYS A 1 90 ? 11.82 -10 2.926 1 91.94 90 CYS A O 1
ATOM 713 N N . GLY A 1 91 ? 11.797 -9.297 0.775 1 91.62 91 GLY A N 1
ATOM 714 C CA . GLY A 1 91 ? 12.031 -7.898 1.116 1 91.62 91 GLY A CA 1
ATOM 715 C C . GLY A 1 91 ? 10.75 -7.137 1.412 1 91.62 91 GLY A C 1
ATOM 716 O O . GLY A 1 91 ? 9.688 -7.738 1.56 1 91.62 91 GLY A O 1
ATOM 717 N N . ALA A 1 92 ? 10.938 -5.82 1.607 1 93.5 92 ALA A N 1
ATOM 718 C CA . ALA A 1 92 ? 9.781 -4.957 1.843 1 93.5 92 ALA A CA 1
ATOM 719 C C . ALA A 1 92 ? 9.758 -3.793 0.854 1 93.5 92 ALA A C 1
ATOM 721 O O . ALA A 1 92 ? 10.805 -3.324 0.411 1 93.5 92 ALA A O 1
ATOM 722 N N . ARG A 1 93 ? 8.641 -3.451 0.463 1 95.81 93 ARG A N 1
ATOM 723 C CA . ARG A 1 93 ? 8.461 -2.18 -0.229 1 95.81 93 ARG A CA 1
ATOM 724 C C . ARG A 1 93 ? 7.859 -1.13 0.7 1 95.81 93 ARG A C 1
ATOM 726 O O . ARG A 1 93 ? 7.094 -1.462 1.606 1 95.81 93 ARG A O 1
ATOM 733 N N . GLY A 1 94 ? 8.312 0.083 0.528 1 96.81 94 GLY A N 1
ATOM 734 C CA . GLY A 1 94 ? 7.746 1.196 1.273 1 96.81 94 GLY A CA 1
ATOM 735 C C . GLY A 1 94 ? 6.824 2.066 0.44 1 96.81 94 GLY A C 1
ATOM 736 O O . GLY A 1 94 ? 7.094 2.318 -0.735 1 96.81 94 GLY A O 1
ATOM 737 N N . ARG A 1 95 ? 5.77 2.508 1.091 1 97.62 95 ARG A N 1
ATOM 738 C CA . ARG A 1 95 ? 4.871 3.465 0.456 1 97.62 95 ARG A CA 1
ATOM 739 C C . ARG A 1 95 ? 4.797 4.762 1.256 1 97.62 95 ARG A C 1
ATOM 741 O O . ARG A 1 95 ? 4.594 4.734 2.471 1 97.62 95 ARG A O 1
ATOM 748 N N . LEU A 1 96 ? 5.039 5.816 0.592 1 97.44 96 LEU A N 1
ATOM 749 C CA . LEU A 1 96 ? 4.84 7.121 1.21 1 97.44 96 LEU A CA 1
ATOM 750 C C . LEU A 1 96 ? 3.393 7.578 1.069 1 97.44 96 LEU A C 1
ATOM 752 O O . LEU A 1 96 ? 2.863 7.648 -0.043 1 97.44 96 LEU A O 1
ATOM 756 N N . GLU A 1 97 ? 2.783 7.855 2.229 1 96.38 97 GLU A N 1
ATOM 757 C CA . GLU A 1 97 ? 1.353 8.141 2.252 1 96.38 97 GLU A CA 1
ATOM 758 C C . GLU A 1 97 ? 1.055 9.414 3.033 1 96.38 97 GLU A C 1
ATOM 760 O O . GLU A 1 97 ? 1.753 9.734 3.996 1 96.38 97 GLU A O 1
ATOM 765 N N . ASP A 1 98 ? -0 10.133 2.615 1 96.44 98 ASP A N 1
ATOM 766 C CA . ASP A 1 98 ? -0.641 11.219 3.355 1 96.44 98 ASP A CA 1
ATOM 767 C C . ASP A 1 98 ? 0.352 12.336 3.66 1 96.44 98 ASP A C 1
ATOM 769 O O . ASP A 1 98 ? 0.427 12.812 4.793 1 96.44 98 ASP A O 1
ATOM 773 N N . LEU A 1 99 ? 1.118 12.664 2.676 1 97.06 99 LEU A N 1
ATOM 774 C CA . LEU A 1 99 ? 1.973 13.836 2.818 1 97.06 99 LEU A CA 1
ATOM 775 C C . LEU A 1 99 ? 1.15 15.125 2.752 1 97.06 99 LEU A C 1
ATOM 777 O O . LEU A 1 99 ? 0.429 15.352 1.778 1 97.06 99 LEU A O 1
ATOM 781 N N . VAL A 1 100 ? 1.267 15.93 3.809 1 97.44 100 VAL A N 1
ATOM 782 C CA . VAL A 1 100 ? 0.542 17.203 3.82 1 97.44 100 VAL A CA 1
ATOM 783 C C . VAL A 1 100 ? 1.263 18.203 4.723 1 97.44 100 VAL A C 1
ATOM 785 O O . VAL A 1 100 ? 1.77 17.828 5.785 1 97.44 100 VAL A O 1
ATOM 788 N N . VAL A 1 101 ? 1.395 19.344 4.254 1 96.56 101 VAL A N 1
ATOM 789 C CA . VAL A 1 101 ? 1.91 20.484 5 1 96.56 101 VAL A CA 1
ATOM 790 C C . VAL A 1 101 ? 0.82 21.547 5.141 1 96.56 101 VAL A C 1
ATOM 792 O O . VAL A 1 101 ? 0.138 21.875 4.168 1 96.56 101 VAL A O 1
ATOM 795 N N . LEU A 1 102 ? 0.662 22.016 6.379 1 96.56 102 LEU A N 1
ATOM 796 C CA . LEU A 1 102 ? -0.321 23.062 6.602 1 96.56 102 LEU A CA 1
ATOM 797 C C . LEU A 1 102 ? -0.082 24.234 5.656 1 96.56 102 LEU A C 1
ATOM 799 O O . LEU A 1 102 ? 1.061 24.656 5.457 1 96.56 102 LEU A O 1
ATOM 803 N N . ARG A 1 103 ? -1.131 24.828 5.219 1 95.88 103 ARG A N 1
ATOM 804 C CA . ARG A 1 103 ? -1.081 25.844 4.18 1 95.88 103 ARG A CA 1
ATOM 805 C C . ARG A 1 103 ? -0.138 26.984 4.574 1 95.88 103 ARG A C 1
ATOM 807 O O . ARG A 1 103 ? 0.722 27.391 3.785 1 95.88 103 ARG A O 1
ATOM 814 N N . ASP A 1 104 ? -0.236 27.469 5.75 1 94.12 104 ASP A N 1
ATOM 815 C CA . ASP A 1 104 ? 0.523 28.625 6.207 1 94.12 104 ASP A CA 1
ATOM 816 C C . ASP A 1 104 ? 1.992 28.281 6.426 1 94.12 104 ASP A C 1
ATOM 818 O O . ASP A 1 104 ? 2.822 29.156 6.664 1 94.12 104 ASP A O 1
ATOM 822 N N . TYR A 1 105 ? 2.307 27.016 6.344 1 94.12 105 TYR A N 1
ATOM 823 C CA . TYR A 1 105 ? 3.668 26.578 6.613 1 94.12 105 TYR A CA 1
ATOM 824 C C . TYR A 1 105 ? 4.332 26.047 5.348 1 94.12 105 TYR A C 1
ATOM 826 O O . TYR A 1 105 ? 5.41 25.453 5.402 1 94.12 105 TYR A O 1
ATOM 834 N N . ARG A 1 106 ? 3.67 26.188 4.262 1 93 106 ARG A N 1
ATOM 835 C CA . ARG A 1 106 ? 4.195 25.703 2.99 1 93 106 ARG A CA 1
ATOM 836 C C . ARG A 1 106 ? 5.324 26.594 2.484 1 93 106 ARG A C 1
ATOM 838 O O . ARG A 1 106 ? 5.551 27.672 3.018 1 93 106 ARG A O 1
ATOM 845 N N . SER A 1 107 ? 6.16 26.031 1.607 1 90.56 107 SER A N 1
ATOM 846 C CA . SER A 1 107 ? 7.312 26.719 1.021 1 90.56 107 SER A CA 1
ATOM 847 C C . SER A 1 107 ? 8.43 26.891 2.043 1 90.56 107 SER A C 1
ATOM 849 O O . SER A 1 107 ? 9.219 27.828 1.952 1 90.56 107 SER A O 1
ATOM 851 N N . ARG A 1 108 ? 8.43 26.141 3.1 1 89.81 108 ARG A N 1
ATOM 852 C CA . ARG A 1 108 ? 9.477 26.141 4.117 1 89.81 108 ARG A CA 1
ATOM 853 C C . ARG A 1 108 ? 10.273 24.844 4.07 1 89.81 108 ARG A C 1
ATOM 855 O O . ARG A 1 108 ? 10.922 24.469 5.055 1 89.81 108 ARG A O 1
ATOM 862 N N . GLN A 1 109 ? 10.094 24.031 3.037 1 91.12 109 GLN A N 1
ATOM 863 C CA . GLN A 1 109 ? 10.852 22.828 2.75 1 91.12 109 GLN A CA 1
ATOM 864 C C . GLN A 1 109 ? 10.492 21.703 3.729 1 91.12 109 GLN A C 1
ATOM 866 O O . GLN A 1 109 ? 11.289 20.797 3.951 1 91.12 109 GLN A O 1
ATOM 871 N N . LEU A 1 110 ? 9.336 21.859 4.367 1 92 110 LEU A N 1
ATOM 872 C CA . LEU A 1 110 ? 8.906 20.828 5.312 1 92 110 LEU A CA 1
ATOM 873 C C . LEU A 1 110 ? 8.602 19.516 4.59 1 92 110 LEU A C 1
ATOM 875 O O . LEU A 1 110 ? 8.914 18.438 5.094 1 92 110 LEU A O 1
ATOM 879 N N . GLY A 1 111 ? 7.965 19.641 3.43 1 94.12 111 GLY A N 1
ATOM 880 C CA . GLY A 1 111 ? 7.727 18.453 2.625 1 94.12 111 GLY A CA 1
ATOM 881 C C . GLY A 1 111 ? 9 17.719 2.25 1 94.12 111 GLY A C 1
ATOM 882 O O . GLY A 1 111 ? 9.07 16.484 2.346 1 94.12 111 GLY A O 1
ATOM 883 N N . LYS A 1 112 ? 9.93 18.516 1.861 1 92.94 112 LYS A N 1
ATOM 884 C CA . LYS A 1 112 ? 11.234 17.969 1.521 1 92.94 112 LYS A CA 1
ATOM 885 C C . LYS A 1 112 ? 11.852 17.234 2.713 1 92.94 112 LYS A C 1
ATOM 887 O O . LYS A 1 112 ? 12.359 16.125 2.568 1 92.94 112 LYS A O 1
ATOM 892 N N . LEU A 1 113 ? 11.828 17.828 3.807 1 91.69 113 LEU A N 1
ATOM 893 C CA . LEU A 1 113 ? 12.367 17.25 5.031 1 91.69 113 LEU A CA 1
ATOM 894 C C . LEU A 1 113 ? 11.711 15.898 5.316 1 91.69 113 LEU A C 1
ATOM 896 O O . LEU A 1 113 ? 12.406 14.922 5.625 1 91.69 113 LEU A O 1
ATOM 900 N N . LEU A 1 114 ? 10.43 15.867 5.219 1 93.44 114 LEU A N 1
ATOM 901 C CA . LEU A 1 114 ? 9.68 14.648 5.492 1 93.44 114 LEU A CA 1
ATOM 902 C C . LEU A 1 114 ? 10.055 13.547 4.5 1 93.44 114 LEU A C 1
ATOM 904 O O . LEU A 1 114 ? 10.352 12.422 4.902 1 93.44 114 LEU A O 1
ATOM 908 N N . LEU A 1 115 ? 10.078 13.883 3.234 1 94.75 115 LEU A N 1
ATOM 909 C CA . LEU A 1 115 ? 10.367 12.906 2.186 1 94.75 115 LEU A CA 1
ATOM 910 C C . LEU A 1 115 ? 11.781 12.352 2.334 1 94.75 115 LEU A C 1
ATOM 912 O O . LEU A 1 115 ? 11.984 11.133 2.238 1 94.75 115 LEU A O 1
ATOM 916 N N . GLU A 1 116 ? 12.68 13.172 2.613 1 92.12 116 GLU A N 1
ATOM 917 C CA . GLU A 1 116 ? 14.062 12.742 2.771 1 92.12 116 GLU A CA 1
ATOM 918 C C . GLU A 1 116 ? 14.227 11.844 4 1 92.12 116 GLU A C 1
ATOM 920 O O . GLU A 1 116 ? 14.906 10.82 3.943 1 92.12 116 GLU A O 1
ATOM 925 N N . SER A 1 117 ? 13.641 12.211 5.059 1 91.56 117 SER A N 1
ATOM 926 C CA . SER A 1 117 ? 13.719 11.43 6.285 1 91.56 117 SER A CA 1
ATOM 927 C C . SER A 1 117 ? 13.117 10.039 6.094 1 91.56 117 SER A C 1
ATOM 929 O O . SER A 1 117 ? 13.711 9.039 6.512 1 91.56 117 SER A O 1
ATOM 931 N N . LEU A 1 118 ? 12.016 10 5.457 1 93.44 118 LEU A N 1
ATOM 932 C CA . LEU A 1 118 ? 11.312 8.727 5.305 1 93.44 118 LEU A CA 1
ATOM 933 C C . LEU A 1 118 ? 12 7.855 4.262 1 93.44 118 LEU A C 1
ATOM 935 O O . LEU A 1 118 ? 12 6.625 4.379 1 93.44 118 LEU A O 1
ATOM 939 N N . ARG A 1 119 ? 12.531 8.492 3.26 1 93.38 119 ARG A N 1
ATOM 940 C CA . ARG A 1 119 ? 13.336 7.746 2.301 1 93.38 119 ARG A CA 1
ATOM 941 C C . ARG A 1 119 ? 14.508 7.059 2.99 1 93.38 119 ARG A C 1
ATOM 943 O O . ARG A 1 119 ? 14.773 5.879 2.752 1 93.38 119 ARG A O 1
ATOM 950 N N . GLN A 1 120 ? 15.203 7.777 3.801 1 92.5 120 GLN A N 1
ATOM 951 C CA . GLN A 1 120 ? 16.328 7.215 4.543 1 92.5 120 GLN A CA 1
ATOM 952 C C . GLN A 1 120 ? 15.867 6.094 5.473 1 92.5 120 GLN A C 1
ATOM 954 O O . GLN A 1 120 ? 16.547 5.078 5.617 1 92.5 120 GLN A O 1
ATOM 959 N N . LEU A 1 121 ? 14.797 6.328 6.121 1 91.81 121 LEU A N 1
ATOM 960 C CA . LEU A 1 121 ? 14.242 5.301 6.992 1 91.81 121 LEU A CA 1
ATOM 961 C C . LEU A 1 121 ? 13.93 4.031 6.203 1 91.81 121 LEU A C 1
ATOM 963 O O . LEU A 1 121 ? 14.227 2.926 6.66 1 91.81 121 LEU A O 1
ATOM 967 N N . ALA A 1 122 ? 13.297 4.184 5.055 1 93.94 122 ALA A N 1
ATOM 968 C CA . ALA A 1 122 ? 12.977 3.039 4.207 1 93.94 122 ALA A CA 1
ATOM 969 C C . ALA A 1 122 ? 14.227 2.246 3.854 1 93.94 122 ALA A C 1
ATOM 971 O O . ALA A 1 122 ? 14.219 1.013 3.885 1 93.94 122 ALA A O 1
ATOM 972 N N . LYS A 1 123 ? 15.281 2.943 3.543 1 91.75 123 LYS A N 1
ATOM 973 C CA . LYS A 1 123 ? 16.547 2.289 3.25 1 91.75 123 LYS A CA 1
ATOM 974 C C . LYS A 1 123 ? 17.062 1.52 4.461 1 91.75 123 LYS A C 1
ATOM 976 O O . LYS A 1 123 ? 17.516 0.379 4.336 1 91.75 123 LYS A O 1
ATOM 981 N N . HIS A 1 124 ? 16.953 2.156 5.547 1 90.62 124 HIS A N 1
ATOM 982 C CA . HIS A 1 124 ? 17.406 1.541 6.785 1 90.62 124 HIS A CA 1
ATOM 983 C C . HIS A 1 124 ? 16.609 0.272 7.094 1 90.62 124 HIS A C 1
ATOM 985 O O . HIS A 1 124 ? 17.172 -0.688 7.637 1 90.62 124 HIS A O 1
ATOM 991 N N . LEU A 1 125 ? 15.391 0.336 6.742 1 88.44 125 LEU A N 1
ATOM 992 C CA . LEU A 1 125 ? 14.516 -0.805 6.988 1 88.44 125 LEU A CA 1
ATOM 993 C C . LEU A 1 125 ? 14.641 -1.832 5.867 1 88.44 125 LEU A C 1
ATOM 995 O O . LEU A 1 125 ? 13.828 -2.758 5.777 1 88.44 125 LEU A O 1
ATOM 999 N N . ARG A 1 126 ? 15.555 -1.58 4.902 1 87.62 126 ARG A N 1
ATOM 1000 C CA . ARG A 1 126 ? 15.938 -2.498 3.834 1 87.62 126 ARG A CA 1
ATOM 1001 C C . ARG A 1 126 ? 14.805 -2.666 2.828 1 87.62 126 ARG A C 1
ATOM 1003 O O . ARG A 1 126 ? 14.578 -3.764 2.312 1 87.62 126 ARG A O 1
ATOM 1010 N N . CYS A 1 127 ? 14.078 -1.671 2.646 1 94.94 127 CYS A N 1
ATOM 1011 C CA . CYS A 1 127 ? 13.156 -1.651 1.519 1 94.94 127 CYS A CA 1
ATOM 1012 C C . CYS A 1 127 ? 13.906 -1.664 0.194 1 94.94 127 CYS A C 1
ATOM 1014 O O . CYS A 1 127 ? 14.93 -0.991 0.051 1 94.94 127 CYS A O 1
ATOM 1016 N N . TYR A 1 128 ? 13.383 -2.465 -0.737 1 95.25 128 TYR A N 1
ATOM 1017 C CA . TYR A 1 128 ? 14.055 -2.492 -2.031 1 95.25 128 TYR A CA 1
ATOM 1018 C C . TYR A 1 128 ? 13.57 -1.355 -2.922 1 95.25 128 TYR A C 1
ATOM 1020 O O . TYR A 1 128 ? 14.219 -1.021 -3.918 1 95.25 128 TYR A O 1
ATOM 1028 N N . LYS A 1 129 ? 12.43 -0.755 -2.596 1 96.69 129 LYS A N 1
ATOM 1029 C CA . LYS A 1 129 ? 11.938 0.438 -3.279 1 96.69 129 LYS A CA 1
ATOM 1030 C C . LYS A 1 129 ? 10.922 1.188 -2.418 1 96.69 129 LYS A C 1
ATOM 1032 O O . LYS A 1 129 ? 10.367 0.623 -1.476 1 96.69 129 LYS A O 1
ATOM 1037 N N . VAL A 1 130 ? 10.75 2.439 -2.752 1 97.75 130 VAL A N 1
ATOM 1038 C CA . VAL A 1 130 ? 9.672 3.258 -2.205 1 97.75 130 VAL A CA 1
ATOM 1039 C C . VAL A 1 130 ? 8.82 3.814 -3.34 1 97.75 130 VAL A C 1
ATOM 1041 O O . VAL A 1 130 ? 9.32 4.07 -4.438 1 97.75 130 VAL A O 1
ATOM 1044 N N . SER A 1 131 ? 7.547 3.9 -3.039 1 98.31 131 SER A N 1
ATOM 1045 C CA . SER A 1 131 ? 6.633 4.395 -4.062 1 98.31 131 SER A CA 1
ATOM 1046 C C . SER A 1 131 ? 5.59 5.336 -3.467 1 98.31 131 SER A C 1
ATOM 1048 O O . SER A 1 131 ? 5.465 5.434 -2.244 1 98.31 131 SER A O 1
ATOM 1050 N N . LEU A 1 132 ? 4.941 6.051 -4.305 1 98.19 132 LEU A N 1
ATOM 1051 C CA . LEU A 1 132 ? 3.83 6.926 -3.936 1 98.19 132 LEU A CA 1
ATOM 1052 C C . LEU A 1 132 ? 2.885 7.125 -5.113 1 98.19 132 LEU A C 1
ATOM 1054 O O . LEU A 1 132 ? 3.232 6.816 -6.254 1 98.19 132 LEU A O 1
ATOM 1058 N N . GLU A 1 133 ? 1.693 7.543 -4.805 1 97.94 133 GLU A N 1
ATOM 1059 C CA . GLU A 1 133 ? 0.703 7.98 -5.785 1 97.94 133 GLU A CA 1
ATOM 1060 C C . GLU A 1 133 ? 0.397 9.469 -5.633 1 97.94 133 GLU A C 1
ATOM 1062 O O . GLU A 1 133 ? 0.305 9.977 -4.516 1 97.94 133 GLU A O 1
ATOM 1067 N N . CYS A 1 134 ? 0.216 10.164 -6.773 1 97.69 134 CYS A N 1
ATOM 1068 C CA . CYS A 1 134 ? -0.013 11.594 -6.645 1 97.69 134 CYS A CA 1
ATOM 1069 C C . CYS A 1 134 ? -0.762 12.141 -7.855 1 97.69 134 CYS A C 1
ATOM 1071 O O . CYS A 1 134 ? -0.958 11.422 -8.844 1 97.69 134 CYS A O 1
ATOM 1073 N N . LYS A 1 135 ? -1.173 13.383 -7.703 1 97.56 135 LYS A N 1
ATOM 1074 C CA . LYS A 1 135 ? -1.803 14.133 -8.789 1 97.56 135 LYS A CA 1
ATOM 1075 C C . LYS A 1 135 ? -0.779 14.539 -9.844 1 97.56 135 LYS A C 1
ATOM 1077 O O . LYS A 1 135 ? 0.415 14.641 -9.547 1 97.56 135 LYS A O 1
ATOM 1082 N N . ASP A 1 136 ? -1.32 14.859 -11.023 1 97.62 136 ASP A N 1
ATOM 1083 C CA . ASP A 1 136 ? -0.474 15.273 -12.141 1 97.62 136 ASP A CA 1
ATOM 1084 C C . ASP A 1 136 ? 0.396 16.469 -11.758 1 97.62 136 ASP A C 1
ATOM 1086 O O . ASP A 1 136 ? 1.583 16.516 -12.094 1 97.62 136 ASP A O 1
ATOM 1090 N N . GLU A 1 137 ? -0.184 17.406 -11.078 1 97 137 GLU A N 1
ATOM 1091 C CA . GLU A 1 137 ? 0.495 18.672 -10.781 1 97 137 GLU A CA 1
ATOM 1092 C C . GLU A 1 137 ? 1.651 18.453 -9.812 1 97 137 GLU A C 1
ATOM 1094 O O . GLU A 1 137 ? 2.533 19.312 -9.688 1 97 137 GLU A O 1
ATOM 1099 N N . LEU A 1 138 ? 1.671 17.297 -9.141 1 96.62 138 LEU A N 1
ATOM 1100 C CA . LEU A 1 138 ? 2.68 17.062 -8.117 1 96.62 138 LEU A CA 1
ATOM 1101 C C . LEU A 1 138 ? 3.812 16.188 -8.656 1 96.62 138 LEU A C 1
ATOM 1103 O O . LEU A 1 138 ? 4.82 15.984 -7.977 1 96.62 138 LEU A O 1
ATOM 1107 N N . VAL A 1 139 ? 3.725 15.719 -9.883 1 97.69 139 VAL A N 1
ATOM 1108 C CA . VAL A 1 139 ? 4.723 14.828 -10.461 1 97.69 139 VAL A CA 1
ATOM 1109 C C . VAL A 1 139 ? 6.082 15.523 -10.492 1 97.69 139 VAL A C 1
ATOM 1111 O O . VAL A 1 139 ? 7.074 14.977 -10 1 97.69 139 VAL A O 1
ATOM 1114 N N . PRO A 1 140 ? 6.152 16.766 -10.992 1 97.12 140 PRO A N 1
ATOM 1115 C CA . PRO A 1 140 ? 7.457 17.438 -11 1 97.12 140 PRO A CA 1
ATOM 1116 C C . PRO A 1 140 ? 8.031 17.625 -9.602 1 97.12 140 PRO A C 1
ATOM 1118 O O . PRO A 1 140 ? 9.25 17.562 -9.414 1 97.12 140 PRO A O 1
ATOM 1121 N N . TYR A 1 141 ? 7.145 17.875 -8.672 1 95.81 141 TYR A N 1
ATOM 1122 C CA . TYR A 1 141 ? 7.578 18.062 -7.293 1 95.81 141 TYR A CA 1
ATOM 1123 C C . TYR A 1 141 ? 8.297 16.812 -6.781 1 95.81 141 TYR A C 1
ATOM 1125 O O . TYR A 1 141 ? 9.406 16.906 -6.25 1 95.81 141 TYR A O 1
ATOM 1133 N N . TYR A 1 142 ? 7.777 15.633 -6.988 1 97.31 142 TYR A N 1
ATOM 1134 C CA . TYR A 1 142 ? 8.344 14.398 -6.449 1 97.31 142 TYR A CA 1
ATOM 1135 C C . TYR A 1 142 ? 9.547 13.945 -7.27 1 97.31 142 TYR A C 1
ATOM 1137 O O . TYR A 1 142 ? 10.445 13.273 -6.754 1 97.31 142 TYR A O 1
ATOM 1145 N N . GLU A 1 143 ? 9.562 14.312 -8.531 1 96.75 143 GLU A N 1
ATOM 1146 C CA . GLU A 1 143 ? 10.695 13.969 -9.383 1 96.75 143 GLU A CA 1
ATOM 1147 C C . GLU A 1 143 ? 11.984 14.594 -8.859 1 96.75 143 GLU A C 1
ATOM 1149 O O . GLU A 1 143 ? 13.07 14.031 -9.031 1 96.75 143 GLU A O 1
ATOM 1154 N N . GLN A 1 144 ? 11.906 15.672 -8.172 1 93.94 144 GLN A N 1
ATOM 1155 C CA . GLN A 1 144 ? 13.07 16.344 -7.605 1 93.94 144 GLN A CA 1
ATOM 1156 C C . GLN A 1 144 ? 13.719 15.492 -6.516 1 93.94 144 GLN A C 1
ATOM 1158 O O . GLN A 1 144 ? 14.891 15.688 -6.191 1 93.94 144 GLN A O 1
ATOM 1163 N N . PHE A 1 145 ? 12.977 14.602 -6.027 1 92.31 145 PHE A N 1
ATOM 1164 C CA . PHE A 1 145 ? 13.484 13.781 -4.93 1 92.31 145 PHE A CA 1
ATOM 1165 C C . PHE A 1 145 ? 13.852 12.391 -5.418 1 92.31 145 PHE A C 1
ATOM 1167 O O . PHE A 1 145 ? 14.047 11.477 -4.613 1 92.31 145 PHE A O 1
ATOM 1174 N N . GLY A 1 146 ? 13.82 12.195 -6.707 1 93.88 146 GLY A N 1
ATOM 1175 C CA . GLY A 1 146 ? 14.305 10.945 -7.258 1 93.88 146 GLY A CA 1
ATOM 1176 C C . GLY A 1 146 ? 13.188 9.969 -7.598 1 93.88 146 GLY A C 1
ATOM 1177 O O . GLY A 1 146 ? 13.445 8.859 -8.078 1 93.88 146 GLY A O 1
ATOM 1178 N N . PHE A 1 147 ? 11.977 10.383 -7.387 1 97.5 147 PHE A N 1
ATOM 1179 C CA . PHE A 1 147 ? 10.867 9.547 -7.816 1 97.5 147 PHE A CA 1
ATOM 1180 C C . PHE A 1 147 ? 10.625 9.695 -9.312 1 97.5 147 PHE A C 1
ATOM 1182 O O . PHE A 1 147 ? 10.805 10.773 -9.875 1 97.5 147 PHE A O 1
ATOM 1189 N N . GLN A 1 148 ? 10.195 8.578 -9.875 1 97.56 148 GLN A N 1
ATOM 1190 C CA . GLN A 1 148 ? 9.945 8.625 -11.312 1 97.56 148 GLN A CA 1
ATOM 1191 C C . GLN A 1 148 ? 8.859 7.629 -11.711 1 97.56 148 GLN A C 1
ATOM 1193 O O . GLN A 1 148 ? 8.625 6.648 -11.008 1 97.56 148 GLN A O 1
ATOM 1198 N N . LYS A 1 149 ? 8.281 7.996 -12.875 1 97.25 149 LYS A N 1
ATOM 1199 C CA . LYS A 1 149 ? 7.414 7.02 -13.523 1 97.25 149 LYS A CA 1
ATOM 1200 C C . LYS A 1 149 ? 8.234 5.957 -14.25 1 97.25 149 LYS A C 1
ATOM 1202 O O . LYS A 1 149 ? 9.188 6.277 -14.969 1 97.25 149 LYS A O 1
ATOM 1207 N N . GLU A 1 150 ? 7.895 4.723 -13.977 1 96.44 150 GLU A N 1
ATOM 1208 C CA . GLU A 1 150 ? 8.508 3.662 -14.773 1 96.44 150 GLU A CA 1
ATOM 1209 C C . GLU A 1 150 ? 7.785 3.48 -16.109 1 96.44 150 GLU A C 1
ATOM 1211 O O . GLU A 1 150 ? 6.578 3.227 -16.125 1 96.44 150 GLU A O 1
ATOM 1216 N N . GLU A 1 151 ? 8.523 3.57 -17.156 1 94.62 151 GLU A N 1
ATOM 1217 C CA . GLU A 1 151 ? 7.934 3.496 -18.484 1 94.62 151 GLU A CA 1
ATOM 1218 C C . GLU A 1 151 ? 7.129 2.209 -18.656 1 94.62 151 GLU A C 1
ATOM 1220 O O . GLU A 1 151 ? 7.633 1.116 -18.391 1 94.62 151 GLU A O 1
ATOM 1225 N N . GLY A 1 152 ? 5.883 2.395 -19.047 1 95.38 152 GLY A N 1
ATOM 1226 C CA . GLY A 1 152 ? 5.016 1.263 -19.328 1 95.38 152 GLY A CA 1
ATOM 1227 C C . GLY A 1 152 ? 4.484 0.585 -18.078 1 95.38 152 GLY A C 1
ATOM 1228 O O . GLY A 1 152 ? 3.734 -0.39 -18.172 1 95.38 152 GLY A O 1
ATOM 1229 N N . ASN A 1 153 ? 4.879 1.049 -16.938 1 95.38 153 ASN A N 1
ATOM 1230 C CA . ASN A 1 153 ? 4.555 0.35 -15.695 1 95.38 153 ASN A CA 1
ATOM 1231 C C . ASN A 1 153 ? 4.199 1.326 -14.578 1 95.38 153 ASN A C 1
ATOM 1233 O O . ASN A 1 153 ? 4.621 1.147 -13.43 1 95.38 153 ASN A O 1
ATOM 1237 N N . SER A 1 154 ? 3.504 2.381 -14.891 1 95.94 154 SER A N 1
ATOM 1238 C CA . SER A 1 154 ? 3.271 3.432 -13.898 1 95.94 154 SER A CA 1
ATOM 1239 C C . SER A 1 154 ? 1.783 3.736 -13.758 1 95.94 154 SER A C 1
ATOM 1241 O O . SER A 1 154 ? 1.403 4.867 -13.445 1 95.94 154 SER A O 1
ATOM 1243 N N . ASN A 1 155 ? 0.921 2.744 -13.992 1 97.56 155 ASN A N 1
ATOM 1244 C CA . ASN A 1 155 ? -0.516 2.984 -13.93 1 97.56 155 ASN A CA 1
ATOM 1245 C C . ASN A 1 155 ? -1.074 2.697 -12.539 1 97.56 155 ASN A C 1
ATOM 1247 O O . ASN A 1 155 ? -0.752 1.673 -11.938 1 97.56 155 ASN A O 1
ATOM 1251 N N . PHE A 1 156 ? -1.794 3.631 -12.062 1 98.5 156 PHE A N 1
ATOM 1252 C CA . PHE A 1 156 ? -2.527 3.508 -10.812 1 98.5 156 PHE A CA 1
ATOM 1253 C C . PHE A 1 156 ? -4.031 3.502 -11.062 1 98.5 156 PHE A C 1
ATOM 1255 O O . PHE A 1 156 ? -4.582 4.477 -11.578 1 98.5 156 PHE A O 1
ATOM 1262 N N . LEU A 1 157 ? -4.695 2.383 -10.773 1 98.44 157 LEU A N 1
ATOM 1263 C CA . LEU A 1 157 ? -6.129 2.238 -11 1 98.44 157 LEU A CA 1
ATOM 1264 C C . LEU A 1 157 ? -6.875 2.094 -9.68 1 98.44 157 LEU A C 1
ATOM 1266 O O . LEU A 1 157 ? -6.363 1.483 -8.734 1 98.44 157 LEU A O 1
ATOM 1270 N N . VAL A 1 158 ? -8.102 2.664 -9.664 1 98.12 158 VAL A N 1
ATOM 1271 C CA . VAL A 1 158 ? -8.875 2.68 -8.422 1 98.12 158 VAL A CA 1
ATOM 1272 C C . VAL A 1 158 ? -10.312 2.252 -8.703 1 98.12 158 VAL A C 1
ATOM 1274 O O . VAL A 1 158 ? -10.844 2.518 -9.789 1 98.12 158 VAL A O 1
ATOM 1277 N N . GLN A 1 159 ? -10.891 1.568 -7.809 1 97.19 159 GLN A N 1
ATOM 1278 C CA . GLN A 1 159 ? -12.328 1.323 -7.691 1 97.19 159 GLN A CA 1
ATOM 1279 C C . GLN A 1 159 ? -12.844 1.752 -6.324 1 97.19 159 GLN A C 1
ATOM 1281 O O . GLN A 1 159 ? -12.406 1.236 -5.297 1 97.19 159 GLN A O 1
ATOM 1286 N N . ARG A 1 160 ? -13.766 2.678 -6.309 1 95.19 160 ARG A N 1
ATOM 1287 C CA . ARG A 1 160 ? -14.312 3.186 -5.059 1 95.19 160 ARG A CA 1
ATOM 1288 C C . ARG A 1 160 ? -15.625 2.484 -4.711 1 95.19 160 ARG A C 1
ATOM 1290 O O . ARG A 1 160 ? -16.438 2.199 -5.598 1 95.19 160 ARG A O 1
ATOM 1297 N N . PHE A 1 161 ? -15.727 2.234 -3.447 1 92.06 161 PHE A N 1
ATOM 1298 C CA . PHE A 1 161 ? -16.953 1.598 -2.988 1 92.06 161 PHE A CA 1
ATOM 1299 C C . PHE A 1 161 ? -17.922 2.633 -2.428 1 92.06 161 PHE A C 1
ATOM 1301 O O . PHE A 1 161 ? -17.516 3.574 -1.749 1 92.06 161 PHE A O 1
ATOM 1308 N N . SER A 1 162 ? -19.062 2.771 -3.021 1 75.5 162 SER A N 1
ATOM 1309 C CA . SER A 1 162 ? -20.062 3.703 -2.521 1 75.5 162 SER A CA 1
ATOM 1310 C C . SER A 1 162 ? -20.391 3.434 -1.056 1 75.5 162 SER A C 1
ATOM 1312 O O . SER A 1 162 ? -20.391 2.281 -0.615 1 75.5 162 SER A O 1
ATOM 1314 N N . PRO A 1 163 ? -20.484 4.523 -0.174 1 62.91 163 PRO A N 1
ATOM 1315 C CA . PRO A 1 163 ? -20.922 4.336 1.212 1 62.91 163 PRO A CA 1
ATOM 1316 C C . PRO A 1 163 ? -22.219 3.535 1.321 1 62.91 163 PRO A C 1
ATOM 1318 O O . PRO A 1 163 ? -23.062 3.594 0.422 1 62.91 163 PRO A O 1
ATOM 1321 N N . SER A 1 164 ? -22.125 2.25 1.705 1 43.91 164 SER A N 1
ATOM 1322 C CA . SER A 1 164 ? -23.422 1.597 1.89 1 43.91 164 SER A CA 1
ATOM 1323 C C . SER A 1 164 ? -24.453 2.566 2.455 1 43.91 164 SER A C 1
ATOM 1325 O O . SER A 1 164 ? -24.188 3.277 3.424 1 43.91 164 SER A O 1
ATOM 1327 N N . ALA A 1 165 ? -25.516 2.979 1.71 1 36.19 165 ALA A N 1
ATOM 1328 C CA . ALA A 1 165 ? -26.688 3.707 2.189 1 36.19 165 ALA A CA 1
ATOM 1329 C C . ALA A 1 165 ? -27.234 3.084 3.471 1 36.19 165 ALA A C 1
ATOM 1331 O O . ALA A 1 165 ? -27.281 1.859 3.604 1 36.19 165 ALA A O 1
ATOM 1332 N N . MET B 1 1 ? -5.887 -16.312 11.383 1 23.91 1 MET B N 1
ATOM 1333 C CA . MET B 1 1 ? -5.578 -15.477 10.219 1 23.91 1 MET B CA 1
ATOM 1334 C C . MET B 1 1 ? -6.055 -16.141 8.93 1 23.91 1 MET B C 1
ATOM 1336 O O . MET B 1 1 ? -5.461 -17.109 8.469 1 23.91 1 MET B O 1
ATOM 1340 N N . ARG B 1 2 ? -7.312 -16.156 8.711 1 27.8 2 ARG B N 1
ATOM 1341 C CA . ARG B 1 2 ? -8.016 -17.203 7.984 1 27.8 2 ARG B CA 1
ATOM 1342 C C . ARG B 1 2 ? -7.934 -16.984 6.48 1 27.8 2 ARG B C 1
ATOM 1344 O O . ARG B 1 2 ? -8.305 -15.922 5.984 1 27.8 2 ARG B O 1
ATOM 1351 N N . PRO B 1 3 ? -6.906 -17.625 5.84 1 32.91 3 PRO B N 1
ATOM 1352 C CA . PRO B 1 3 ? -7.129 -17.625 4.391 1 32.91 3 PRO B CA 1
ATOM 1353 C C . PRO B 1 3 ? -8.609 -17.688 4.023 1 32.91 3 PRO B C 1
ATOM 1355 O O . PRO B 1 3 ? -9.367 -18.438 4.648 1 32.91 3 PRO B O 1
ATOM 1358 N N . LEU B 1 4 ? -9.109 -16.562 3.697 1 34.56 4 LEU B N 1
ATOM 1359 C CA . LEU B 1 4 ? -10.516 -16.641 3.307 1 34.56 4 LEU B CA 1
ATOM 1360 C C . LEU B 1 4 ? -10.703 -17.625 2.164 1 34.56 4 LEU B C 1
ATOM 1362 O O . LEU B 1 4 ? -9.906 -17.656 1.221 1 34.56 4 LEU B O 1
ATOM 1366 N N . HIS B 1 5 ? -11.234 -18.656 2.529 1 32.44 5 HIS B N 1
ATOM 1367 C CA . HIS B 1 5 ? -11.664 -19.703 1.612 1 32.44 5 HIS B CA 1
ATOM 1368 C C . HIS B 1 5 ? -12.711 -19.188 0.637 1 32.44 5 HIS B C 1
ATOM 1370 O O . HIS B 1 5 ? -13.75 -18.656 1.054 1 32.44 5 HIS B O 1
ATOM 1376 N N . ILE B 1 6 ? -12.266 -18.484 -0.341 1 35.94 6 ILE B N 1
ATOM 1377 C CA . ILE B 1 6 ? -13.352 -18.25 -1.286 1 35.94 6 ILE B CA 1
ATOM 1378 C C . ILE B 1 6 ? -13.82 -19.562 -1.891 1 35.94 6 ILE B C 1
ATOM 1380 O O . ILE B 1 6 ? -13.047 -20.25 -2.57 1 35.94 6 ILE B O 1
ATOM 1384 N N . THR B 1 7 ? -14.664 -20.234 -1.246 1 29 7 THR B N 1
ATOM 1385 C CA . THR B 1 7 ? -15.25 -21.484 -1.687 1 29 7 THR B CA 1
ATOM 1386 C C . THR B 1 7 ? -15.969 -21.312 -3.021 1 29 7 THR B C 1
ATOM 1388 O O . THR B 1 7 ? -16.141 -22.281 -3.773 1 29 7 THR B O 1
ATOM 1391 N N . ASP B 1 8 ? -16.719 -20.234 -3.219 1 29.12 8 ASP B N 1
ATOM 1392 C CA . ASP B 1 8 ? -17.75 -20.562 -4.191 1 29.12 8 ASP B CA 1
ATOM 1393 C C . ASP B 1 8 ? -17.234 -20.422 -5.621 1 29.12 8 ASP B C 1
ATOM 1395 O O . ASP B 1 8 ? -17.516 -19.438 -6.297 1 29.12 8 ASP B O 1
ATOM 1399 N N . VAL B 1 9 ? -16.047 -20.297 -6.027 1 32.28 9 VAL B N 1
ATOM 1400 C CA . VAL B 1 9 ? -15.945 -20.234 -7.48 1 32.28 9 VAL B CA 1
ATOM 1401 C C . VAL B 1 9 ? -16.828 -21.312 -8.109 1 32.28 9 VAL B C 1
ATOM 1403 O O . VAL B 1 9 ? -16.969 -22.406 -7.551 1 32.28 9 VAL B O 1
ATOM 1406 N N . ASN B 1 10 ? -17.672 -20.875 -9.102 1 30.2 10 ASN B N 1
ATOM 1407 C CA . ASN B 1 10 ? -18.469 -21.797 -9.906 1 30.2 10 ASN B CA 1
ATOM 1408 C C . ASN B 1 10 ? -17.703 -23.062 -10.258 1 30.2 10 ASN B C 1
ATOM 1410 O O . ASN B 1 10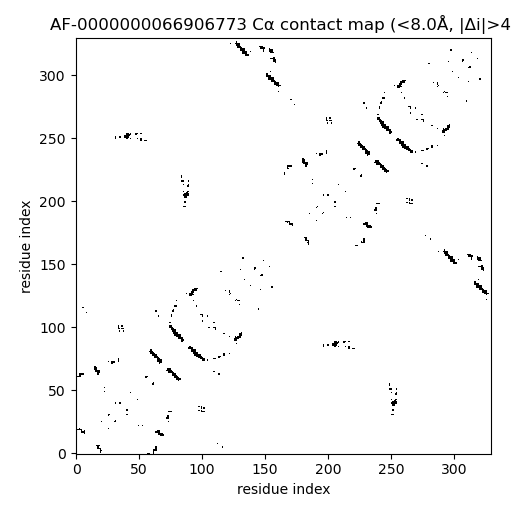 ? -16.469 -23.047 -10.305 1 30.2 10 ASN B O 1
ATOM 1414 N N . LYS B 1 11 ? -18.453 -24.312 -10.57 1 32.25 11 LYS B N 1
ATOM 1415 C CA . LYS B 1 11 ? -18.578 -25.734 -10.805 1 32.25 11 LYS B CA 1
ATOM 1416 C C . LYS B 1 11 ? -17.766 -26.172 -12.023 1 32.25 11 LYS B C 1
ATOM 1418 O O . LYS B 1 11 ? -17.891 -27.312 -12.492 1 32.25 11 LYS B O 1
ATOM 1423 N N . GLY B 1 12 ? -17.375 -25.406 -12.953 1 31.56 12 GLY B N 1
ATOM 1424 C CA . GLY B 1 12 ? -17.031 -26.453 -13.906 1 31.56 12 GLY B CA 1
ATOM 1425 C C . GLY B 1 12 ? -15.938 -27.375 -13.406 1 31.56 12 GLY B C 1
ATOM 1426 O O . GLY B 1 12 ? -16.203 -28.281 -12.617 1 31.56 12 GLY B O 1
ATOM 1427 N N . GLU B 1 13 ? -14.562 -27.516 -14.023 1 35.06 13 GLU B N 1
ATOM 1428 C CA . GLU B 1 13 ? -13.82 -28.734 -13.703 1 35.06 13 GLU B CA 1
ATOM 1429 C C . GLU B 1 13 ? -13.344 -28.734 -12.258 1 35.06 13 GLU B C 1
ATOM 1431 O O . GLU B 1 13 ? -12.93 -27.688 -11.734 1 35.06 13 GLU B O 1
ATOM 1436 N N . ASN B 1 14 ? -13.688 -29.766 -11.195 1 38.94 14 ASN B N 1
ATOM 1437 C CA . ASN B 1 14 ? -13.781 -30.344 -9.859 1 38.94 14 ASN B CA 1
ATOM 1438 C C . ASN B 1 14 ? -12.57 -29.984 -9.008 1 38.94 14 ASN B C 1
ATOM 1440 O O . ASN B 1 14 ? -12.656 -29.969 -7.777 1 38.94 14 ASN B O 1
ATOM 1444 N N . ASN B 1 15 ? -11.266 -29.938 -9.445 1 41.59 15 ASN B N 1
ATOM 1445 C CA . ASN B 1 15 ? -10.109 -30.219 -8.602 1 41.59 15 ASN B CA 1
ATOM 1446 C C . ASN B 1 15 ? -9.43 -28.938 -8.125 1 41.59 15 ASN B C 1
ATOM 1448 O O . ASN B 1 15 ? -8.242 -28.938 -7.816 1 41.59 15 ASN B O 1
ATOM 1452 N N . VAL B 1 16 ? -9.922 -27.812 -8.383 1 41.75 16 VAL B N 1
ATOM 1453 C CA . VAL B 1 16 ? -9.172 -26.656 -7.914 1 41.75 16 VAL B CA 1
ATOM 1454 C C . VAL B 1 16 ? -9.852 -26.062 -6.68 1 41.75 16 VAL B C 1
ATOM 1456 O O . VAL B 1 16 ? -11.039 -25.734 -6.719 1 41.75 16 VAL B O 1
ATOM 1459 N N . SER B 1 17 ? -9.391 -26.531 -5.453 1 41.84 17 SER B N 1
ATOM 1460 C CA . SER B 1 17 ? -9.883 -26.016 -4.18 1 41.84 17 SER B CA 1
ATOM 1461 C C . SER B 1 17 ? -9.055 -24.828 -3.717 1 41.84 17 SER B C 1
ATOM 1463 O O . SER B 1 17 ? -7.855 -24.734 -4.008 1 41.84 17 SER B O 1
ATOM 1465 N N . SER B 1 18 ? -9.5 -23.641 -3.576 1 43.34 18 SER B N 1
ATOM 1466 C CA . SER B 1 18 ? -8.844 -22.516 -2.926 1 43.34 18 SER B CA 1
ATOM 1467 C C . SER B 1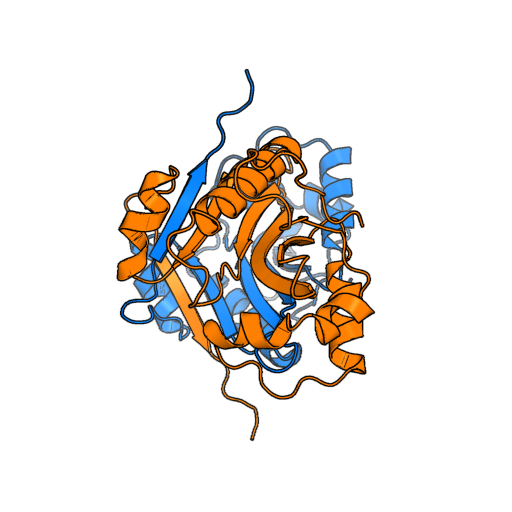 18 ? -8.602 -22.797 -1.448 1 43.34 18 SER B C 1
ATOM 1469 O O . SER B 1 18 ? -9.539 -22.891 -0.662 1 43.34 18 SER B O 1
ATOM 1471 N N . SER B 1 19 ? -7.855 -24 -1.012 1 40.78 19 SER B N 1
ATOM 1472 C CA . SER B 1 19 ? -7.586 -24.422 0.357 1 40.78 19 SER B CA 1
ATOM 1473 C C . SER B 1 19 ? -6.613 -23.484 1.053 1 40.78 19 SER B C 1
ATOM 1475 O O . SER B 1 19 ? -5.812 -22.812 0.396 1 40.78 19 SER B O 1
ATOM 1477 N N . ILE B 1 20 ? -6.914 -23.047 2.322 1 41.56 20 ILE B N 1
ATOM 1478 C CA . ILE B 1 20 ? -5.945 -22.547 3.293 1 41.56 20 ILE B CA 1
ATOM 1479 C C . ILE B 1 20 ? -4.738 -23.484 3.348 1 41.56 20 ILE B C 1
ATOM 1481 O O . ILE B 1 20 ? -4.871 -24.656 3.699 1 41.56 20 ILE B O 1
ATOM 1485 N N . LEU B 1 21 ? -3.867 -23.25 2.602 1 50.25 21 LEU B N 1
ATOM 1486 C CA . LEU B 1 21 ? -2.693 -24.125 2.617 1 50.25 21 LEU B CA 1
ATOM 1487 C C . LEU B 1 21 ? -1.858 -23.875 3.871 1 50.25 21 LEU B C 1
ATOM 1489 O O . LEU B 1 21 ? -1.735 -22.75 4.332 1 50.25 21 LEU B O 1
ATOM 1493 N N . ASP B 1 22 ? -1.711 -24.828 4.676 1 54.81 22 ASP B N 1
ATOM 1494 C CA . ASP B 1 22 ? -0.663 -24.797 5.691 1 54.81 22 ASP B CA 1
ATOM 1495 C C . ASP B 1 22 ? 0.635 -24.219 5.129 1 54.81 22 ASP B C 1
ATOM 1497 O O . ASP B 1 22 ? 0.88 -24.297 3.922 1 54.81 22 ASP B O 1
ATOM 1501 N N . PHE B 1 23 ? 1.303 -23.375 5.965 1 56.94 23 PHE B N 1
ATOM 1502 C CA . PHE B 1 23 ? 2.539 -22.703 5.59 1 56.94 23 PHE B CA 1
ATOM 1503 C C . PHE B 1 23 ? 3.432 -23.625 4.766 1 56.94 23 PHE B C 1
ATOM 1505 O O . PHE B 1 23 ? 3.996 -23.203 3.752 1 56.94 23 PHE B O 1
ATOM 1512 N N . THR B 1 24 ? 3.584 -24.797 5.254 1 57.78 24 THR B N 1
ATOM 1513 C CA . THR B 1 24 ? 4.5 -25.719 4.598 1 57.78 24 THR B CA 1
ATOM 1514 C C . THR B 1 24 ? 3.975 -26.125 3.221 1 57.78 24 THR B C 1
ATOM 1516 O O . THR B 1 24 ? 4.758 -26.406 2.312 1 57.78 24 THR B O 1
ATOM 1519 N N . ASN B 1 25 ? 2.768 -26.016 3.154 1 73.19 25 ASN B N 1
ATOM 1520 C CA . ASN B 1 25 ? 2.158 -26.453 1.905 1 73.19 25 ASN B CA 1
ATOM 1521 C C . ASN B 1 25 ? 2.334 -25.422 0.796 1 73.19 25 ASN B C 1
ATOM 1523 O O . ASN B 1 25 ? 2.453 -25.781 -0.377 1 73.19 25 ASN B O 1
ATOM 1527 N N . TYR B 1 26 ? 2.666 -24.25 1.163 1 78.5 26 TYR B N 1
ATOM 1528 C CA . TYR B 1 26 ? 2.848 -23.234 0.132 1 78.5 26 TYR B CA 1
ATOM 1529 C C . TYR B 1 26 ? 4.125 -23.484 -0.663 1 78.5 26 TYR B C 1
ATOM 1531 O O . TYR B 1 26 ? 4.102 -23.5 -1.896 1 78.5 26 TYR B O 1
ATOM 1539 N N . LEU B 1 27 ? 5.129 -23.719 0.081 1 78.88 27 LEU B N 1
ATOM 1540 C CA . LEU B 1 27 ? 6.414 -23.938 -0.577 1 78.88 27 LEU B CA 1
ATOM 1541 C C . LEU B 1 27 ? 6.375 -25.203 -1.438 1 78.88 27 LEU B C 1
ATOM 1543 O O . LEU B 1 27 ? 6.805 -25.188 -2.594 1 78.88 27 LEU B O 1
ATOM 1547 N N . ASN B 1 28 ? 5.84 -26.125 -0.897 1 79.94 28 ASN B N 1
ATOM 1548 C CA . ASN B 1 28 ? 5.793 -27.406 -1.604 1 79.94 28 ASN B CA 1
ATOM 1549 C C . ASN B 1 28 ? 4.852 -27.344 -2.803 1 79.94 28 ASN B C 1
ATOM 1551 O O . ASN B 1 28 ? 5.051 -28.047 -3.791 1 79.94 28 ASN B O 1
ATOM 1555 N N . ALA B 1 29 ? 3.992 -26.5 -2.721 1 86.75 29 ALA B N 1
ATOM 1556 C CA . ALA B 1 29 ? 2.973 -26.438 -3.766 1 86.75 29 ALA B CA 1
ATOM 1557 C C . ALA B 1 29 ? 3.334 -25.406 -4.82 1 86.75 29 ALA B C 1
ATOM 1559 O O . ALA B 1 29 ? 2.488 -25 -5.629 1 86.75 29 ALA B O 1
ATOM 1560 N N . GLY B 1 30 ? 4.582 -24.891 -4.828 1 91.62 30 GLY B N 1
ATOM 1561 C CA . GLY B 1 30 ? 5.09 -24.125 -5.945 1 91.62 30 GLY B CA 1
ATOM 1562 C C . GLY B 1 30 ? 4.734 -22.641 -5.855 1 91.62 30 GLY B C 1
ATOM 1563 O O . GLY B 1 30 ? 4.684 -21.953 -6.875 1 91.62 30 GLY B O 1
ATOM 1564 N N . TYR B 1 31 ? 4.445 -22.219 -4.652 1 93.25 31 TYR B N 1
ATOM 1565 C CA . TYR B 1 31 ? 4.023 -20.828 -4.492 1 93.25 31 TYR B CA 1
ATOM 1566 C C . TYR B 1 31 ? 5.098 -19.875 -4.988 1 93.25 31 TYR B C 1
ATOM 1568 O O . TYR B 1 31 ? 4.809 -18.938 -5.73 1 93.25 31 TYR B O 1
ATOM 1576 N N . LEU B 1 32 ? 6.352 -20.094 -4.633 1 93.94 32 LEU B N 1
ATOM 1577 C CA . LEU B 1 32 ? 7.441 -19.219 -5.047 1 93.94 32 LEU B CA 1
ATOM 1578 C C . LEU B 1 32 ? 7.672 -19.312 -6.551 1 93.94 32 LEU B C 1
ATOM 1580 O O . LEU B 1 32 ? 8 -18.328 -7.199 1 93.94 32 LEU B O 1
ATOM 1584 N N . GLU B 1 33 ? 7.547 -20.438 -7.051 1 94.44 33 GLU B N 1
ATOM 1585 C CA . GLU B 1 33 ? 7.652 -20.625 -8.492 1 94.44 33 GLU B CA 1
ATOM 1586 C C . GLU B 1 33 ? 6.578 -19.812 -9.227 1 94.44 33 GLU B C 1
ATOM 1588 O O . GLU B 1 33 ? 6.852 -19.203 -10.266 1 94.44 33 GLU B O 1
ATOM 1593 N N . LEU B 1 34 ? 5.395 -19.875 -8.727 1 96.31 34 LEU B N 1
ATOM 1594 C CA . LEU B 1 34 ? 4.309 -19.078 -9.289 1 96.31 34 LEU B CA 1
ATOM 1595 C C . LEU B 1 34 ? 4.656 -17.594 -9.273 1 96.31 34 LEU B C 1
ATOM 1597 O O . LEU B 1 34 ? 4.562 -16.922 -10.305 1 96.31 34 LEU B O 1
ATOM 1601 N N . LEU B 1 35 ? 5.164 -17.109 -8.109 1 96.56 35 LEU B N 1
ATOM 1602 C CA . LEU B 1 35 ? 5.484 -15.695 -7.949 1 96.56 35 LEU B CA 1
ATOM 1603 C C . LEU B 1 35 ? 6.633 -15.297 -8.867 1 96.56 35 LEU B C 1
ATOM 1605 O O . LEU B 1 35 ? 6.719 -14.141 -9.289 1 96.56 35 LEU B O 1
ATOM 1609 N N . SER B 1 36 ? 7.473 -16.234 -9.234 1 96.62 36 SER B N 1
ATOM 1610 C CA . SER B 1 36 ? 8.633 -15.945 -10.07 1 96.62 36 SER B CA 1
ATOM 1611 C C . SER B 1 36 ? 8.211 -15.516 -11.477 1 96.62 36 SER B C 1
ATOM 1613 O O . SER B 1 36 ? 9.008 -14.953 -12.227 1 96.62 36 SER B O 1
ATOM 1615 N N . GLN B 1 37 ? 6.977 -15.742 -11.844 1 96.06 37 GLN B N 1
ATOM 1616 C CA . GLN B 1 37 ? 6.473 -15.297 -13.141 1 96.06 37 GLN B CA 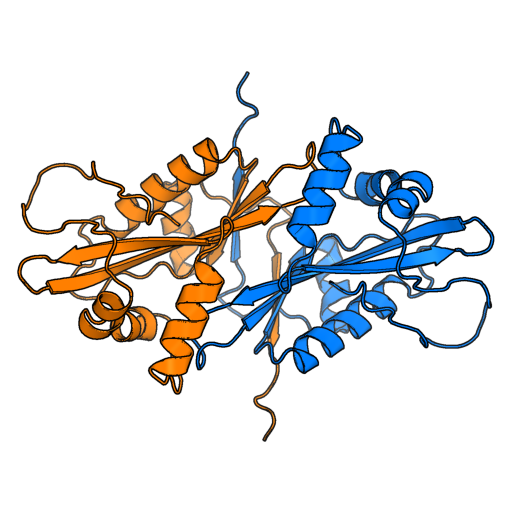1
ATOM 1617 C C . GLN B 1 37 ? 6.191 -13.797 -13.133 1 96.06 37 GLN B C 1
ATOM 1619 O O . GLN B 1 37 ? 5.977 -13.195 -14.188 1 96.06 37 GLN B O 1
ATOM 1624 N N . LEU B 1 38 ? 6.191 -13.18 -11.969 1 94.44 38 LEU B N 1
ATOM 1625 C CA . LEU B 1 38 ? 5.977 -11.742 -11.836 1 94.44 38 LEU B CA 1
ATOM 1626 C C . LEU B 1 38 ? 7.297 -10.984 -11.898 1 94.44 38 LEU B C 1
ATOM 1628 O O . LEU B 1 38 ? 7.395 -9.945 -12.555 1 94.44 38 LEU B O 1
ATOM 1632 N N . THR B 1 39 ? 8.203 -11.414 -11.125 1 93.25 39 THR B N 1
ATOM 1633 C CA . THR B 1 39 ? 9.477 -10.727 -10.938 1 93.25 39 THR B CA 1
ATOM 1634 C C . THR B 1 39 ? 10.508 -11.648 -10.297 1 93.25 39 THR B C 1
ATOM 1636 O O . THR B 1 39 ? 10.234 -12.836 -10.078 1 93.25 39 THR B O 1
ATOM 1639 N N . ASP B 1 40 ? 11.648 -11.055 -9.977 1 94.12 40 ASP B N 1
ATOM 1640 C CA . ASP B 1 40 ? 12.727 -11.797 -9.32 1 94.12 40 ASP B CA 1
ATOM 1641 C C . ASP B 1 40 ? 12.328 -12.188 -7.895 1 94.12 40 ASP B C 1
ATOM 1643 O O . ASP B 1 40 ? 11.883 -11.344 -7.117 1 94.12 40 ASP B O 1
ATOM 1647 N N . ILE B 1 41 ? 12.5 -13.43 -7.617 1 94.06 41 ILE B N 1
ATOM 1648 C CA . ILE B 1 41 ? 12.188 -13.914 -6.273 1 94.06 41 ILE B CA 1
ATOM 1649 C C . ILE B 1 41 ? 13.383 -13.672 -5.352 1 94.06 41 ILE B C 1
ATOM 1651 O O . ILE B 1 41 ? 13.211 -13.336 -4.176 1 94.06 41 ILE B O 1
ATOM 1655 N N . GLY B 1 42 ? 14.555 -13.805 -5.922 1 93.69 42 GLY B N 1
ATOM 1656 C CA . GLY B 1 42 ? 15.773 -13.719 -5.133 1 93.69 42 GLY B CA 1
ATOM 1657 C C . GLY B 1 42 ? 16.047 -14.969 -4.324 1 93.69 42 GLY B C 1
ATOM 1658 O O . GLY B 1 42 ? 15.695 -16.078 -4.734 1 93.69 42 GLY B O 1
ATOM 1659 N N . ASN B 1 43 ? 16.797 -14.82 -3.297 1 91.69 43 ASN B N 1
ATOM 1660 C CA . ASN B 1 43 ? 17.156 -15.938 -2.432 1 91.69 43 ASN B CA 1
ATOM 1661 C C . ASN B 1 43 ? 16.234 -16.031 -1.218 1 91.69 43 ASN B C 1
ATOM 1663 O O . ASN B 1 43 ? 16.359 -15.242 -0.279 1 91.69 43 ASN B O 1
ATOM 1667 N N . VAL B 1 44 ? 15.391 -17.031 -1.339 1 92.19 44 VAL B N 1
ATOM 1668 C CA . VAL B 1 44 ? 14.438 -17.188 -0.245 1 92.19 44 VAL B CA 1
ATOM 1669 C C . VAL B 1 44 ? 14.711 -18.484 0.506 1 92.19 44 VAL B C 1
ATOM 1671 O O . VAL B 1 44 ? 14.516 -19.578 -0.038 1 92.19 44 VAL B O 1
ATOM 1674 N N . SER B 1 45 ? 15.164 -18.359 1.752 1 89.88 45 SER B N 1
ATOM 1675 C CA . SER B 1 45 ? 15.312 -19.531 2.613 1 89.88 45 SER B CA 1
ATOM 1676 C C . SER B 1 45 ? 13.977 -19.938 3.225 1 89.88 45 SER B C 1
ATOM 1678 O O . SER B 1 45 ? 13.031 -19.156 3.234 1 89.88 45 SER B O 1
ATOM 1680 N N . PHE B 1 46 ? 14.008 -21.125 3.713 1 86.19 46 PHE B N 1
ATOM 1681 C CA . PHE B 1 46 ? 12.82 -21.625 4.398 1 86.19 46 PHE B CA 1
ATOM 1682 C C . PHE B 1 46 ? 12.469 -20.719 5.578 1 86.19 46 PHE B C 1
ATOM 1684 O O . PHE B 1 46 ? 11.297 -20.375 5.766 1 86.19 46 PHE B O 1
ATOM 1691 N N . ASP B 1 47 ? 13.406 -20.344 6.309 1 87.56 47 ASP B N 1
ATOM 1692 C CA . ASP B 1 47 ? 13.188 -19.516 7.488 1 87.56 47 ASP B CA 1
ATOM 1693 C C . ASP B 1 47 ? 12.617 -18.156 7.105 1 87.56 47 ASP B C 1
ATOM 1695 O O . ASP B 1 47 ? 11.695 -17.656 7.758 1 87.56 47 ASP B O 1
ATOM 1699 N N . ASN B 1 48 ? 13.188 -17.609 6.035 1 89.56 48 ASN B N 1
ATOM 1700 C CA . ASN B 1 48 ? 12.695 -16.312 5.594 1 89.56 48 ASN B CA 1
ATOM 1701 C C . ASN B 1 48 ? 11.258 -16.406 5.082 1 89.56 48 ASN B C 1
ATOM 1703 O O . ASN B 1 48 ? 10.453 -15.5 5.32 1 89.56 48 ASN B O 1
ATOM 1707 N N . PHE B 1 49 ? 11.086 -17.469 4.422 1 88.75 49 PHE B N 1
ATOM 1708 C CA . PHE B 1 49 ? 9.742 -17.688 3.885 1 88.75 49 PHE B CA 1
ATOM 1709 C C . PHE B 1 49 ? 8.719 -17.781 5.012 1 88.75 49 PHE B C 1
ATOM 1711 O O . PHE B 1 49 ? 7.699 -17.094 4.996 1 88.75 49 PHE B O 1
ATOM 1718 N N . ILE B 1 50 ? 8.984 -18.531 5.984 1 83.31 50 ILE B N 1
ATOM 1719 C CA . ILE B 1 50 ? 8.07 -18.75 7.102 1 83.31 50 ILE B CA 1
ATOM 1720 C C . ILE B 1 50 ? 7.922 -17.453 7.895 1 83.31 50 ILE B C 1
ATOM 1722 O O . ILE B 1 50 ? 6.82 -17.109 8.328 1 83.31 50 ILE B O 1
ATOM 1726 N N . GLY B 1 51 ? 8.977 -16.781 8.117 1 84.5 51 GLY B N 1
ATOM 1727 C CA . GLY B 1 51 ? 8.914 -15.484 8.789 1 84.5 51 GLY B CA 1
ATOM 1728 C C . GLY B 1 51 ? 7.984 -14.5 8.102 1 84.5 51 GLY B C 1
ATOM 1729 O O . GLY B 1 51 ? 7.176 -13.844 8.758 1 84.5 51 GLY B O 1
ATOM 1730 N N . THR B 1 52 ? 8.172 -14.43 6.77 1 87.5 52 THR B N 1
ATOM 1731 C CA . THR B 1 52 ? 7.32 -13.531 5.996 1 87.5 52 THR B CA 1
ATOM 1732 C C . THR B 1 52 ? 5.863 -13.977 6.066 1 87.5 52 THR B C 1
ATOM 1734 O O . THR B 1 52 ? 4.961 -13.148 6.188 1 87.5 52 THR B O 1
ATOM 1737 N N . LEU B 1 53 ? 5.684 -15.219 6.027 1 83.62 53 LEU B N 1
ATOM 1738 C CA . LEU B 1 53 ? 4.328 -15.758 6.125 1 83.62 53 LEU B CA 1
ATOM 1739 C C . LEU B 1 53 ? 3.695 -15.391 7.461 1 83.62 53 LEU B C 1
ATOM 1741 O O . LEU B 1 53 ? 2.521 -15.023 7.516 1 83.62 53 LEU B O 1
ATOM 1745 N N . ILE B 1 54 ? 4.406 -15.445 8.477 1 78.81 54 ILE B N 1
ATOM 1746 C CA . ILE B 1 54 ? 3.934 -15.109 9.812 1 78.81 54 ILE B CA 1
ATOM 1747 C C . ILE B 1 54 ? 3.635 -13.617 9.891 1 78.81 54 ILE B C 1
ATOM 1749 O O . ILE B 1 54 ? 2.621 -13.211 10.469 1 78.81 54 ILE B O 1
ATOM 1753 N N . GLN B 1 55 ? 4.477 -12.836 9.312 1 79.5 55 GLN B N 1
ATOM 1754 C CA . GLN B 1 55 ? 4.289 -11.391 9.312 1 79.5 55 GLN B CA 1
ATOM 1755 C C . GLN B 1 55 ? 3.025 -11 8.547 1 79.5 55 GLN B C 1
ATOM 1757 O O . GLN B 1 55 ? 2.352 -10.031 8.914 1 79.5 55 GLN B O 1
ATOM 1762 N N . ASN B 1 56 ? 2.766 -11.766 7.492 1 80.56 56 ASN B N 1
ATOM 1763 C CA . ASN B 1 56 ? 1.611 -11.461 6.652 1 80.56 56 ASN B CA 1
ATOM 1764 C C . ASN B 1 56 ? 0.339 -12.109 7.191 1 80.56 56 ASN B C 1
ATOM 1766 O O . ASN B 1 56 ? -0.726 -11.992 6.582 1 80.56 56 ASN B O 1
ATOM 1770 N N . ARG B 1 57 ? 0.537 -12.758 8.289 1 67.44 57 ARG B N 1
ATOM 1771 C CA . ARG B 1 57 ? -0.616 -13.391 8.922 1 67.44 57 ARG B CA 1
ATOM 1772 C C . ARG B 1 57 ? -1.343 -12.414 9.836 1 67.44 57 ARG B C 1
ATOM 1774 O O . ARG B 1 57 ? -2.029 -12.828 10.773 1 67.44 57 ARG B O 1
ATOM 1781 N N . THR B 1 58 ? -1.361 -11.266 9.555 1 68.81 58 THR B N 1
ATOM 1782 C CA . THR B 1 58 ? -2.064 -10.234 10.305 1 68.81 58 THR B CA 1
ATOM 1783 C C . THR B 1 58 ? -3.334 -9.797 9.578 1 68.81 58 THR B C 1
ATOM 1785 O O . THR B 1 58 ? -3.586 -10.234 8.453 1 68.81 58 THR B O 1
ATOM 1788 N N . ASP B 1 59 ? -4.133 -9.07 10.289 1 70 59 ASP B N 1
ATOM 1789 C CA . ASP B 1 59 ? -5.414 -8.594 9.766 1 70 59 ASP B CA 1
ATOM 1790 C C . ASP B 1 59 ? -5.211 -7.543 8.68 1 70 59 ASP B C 1
ATOM 1792 O O . ASP B 1 59 ? -6.168 -6.898 8.25 1 70 59 ASP B O 1
ATOM 1796 N N . THR B 1 60 ? -4.055 -7.57 8.172 1 83.38 60 THR B N 1
ATOM 1797 C CA . THR B 1 60 ? -3.803 -6.574 7.141 1 83.38 60 THR B CA 1
ATOM 1798 C C . THR B 1 60 ? -3.494 -7.242 5.805 1 83.38 60 THR B C 1
ATOM 1800 O O . THR B 1 60 ? -3.527 -6.594 4.758 1 83.38 60 THR B O 1
ATOM 1803 N N . TYR B 1 61 ? -3.17 -8.562 5.883 1 87.69 61 TYR B N 1
ATOM 1804 C CA . TYR B 1 61 ? -2.865 -9.297 4.66 1 87.69 61 TYR B CA 1
ATOM 1805 C C . TYR B 1 61 ? -3.855 -10.438 4.449 1 87.69 61 TYR B C 1
ATOM 1807 O O . TYR B 1 61 ? -4.113 -11.219 5.363 1 87.69 61 TYR B O 1
ATOM 1815 N N . TYR B 1 62 ? -4.363 -10.492 3.26 1 89.06 62 TYR B N 1
ATOM 1816 C CA . TYR B 1 62 ? -5.211 -11.602 2.834 1 89.06 62 TYR B CA 1
ATOM 1817 C C . TYR B 1 62 ? -4.703 -12.211 1.532 1 89.06 62 TYR B C 1
ATOM 1819 O O . TYR B 1 62 ? -4.938 -11.664 0.452 1 89.06 62 TYR B O 1
ATOM 1827 N N . ILE B 1 63 ? -4.004 -13.328 1.688 1 89.94 63 ILE B N 1
ATOM 1828 C CA . ILE B 1 63 ? -3.459 -14.031 0.532 1 89.94 63 ILE B CA 1
ATOM 1829 C C . ILE B 1 63 ? -4.43 -15.125 0.089 1 89.94 63 ILE B C 1
ATOM 1831 O O . ILE B 1 63 ? -4.777 -16 0.875 1 89.94 63 ILE B O 1
ATOM 1835 N N . VAL B 1 64 ? -4.871 -15.016 -1.145 1 89.81 64 VAL B N 1
ATOM 1836 C CA . VAL B 1 64 ? -5.762 -16.016 -1.71 1 89.81 64 VAL B CA 1
ATOM 1837 C C . VAL B 1 64 ? -5.035 -16.797 -2.811 1 89.81 64 VAL B C 1
ATOM 1839 O O . VAL B 1 64 ? -4.355 -16.203 -3.648 1 89.81 64 VAL B O 1
ATOM 1842 N N . VAL B 1 65 ? -5.145 -18.094 -2.752 1 90.62 65 VAL B N 1
ATOM 1843 C CA . VAL B 1 65 ? -4.5 -18.938 -3.748 1 90.62 65 VAL B CA 1
ATOM 1844 C C . VAL B 1 65 ? -5.531 -19.875 -4.387 1 90.62 65 VAL B C 1
ATOM 1846 O O . VAL B 1 65 ? -6.574 -20.156 -3.787 1 90.62 65 VAL B O 1
ATOM 1849 N N . VAL B 1 66 ? -5.281 -20.188 -5.641 1 89.56 66 VAL B N 1
ATOM 1850 C CA . VAL B 1 66 ? -6.008 -21.234 -6.344 1 89.56 66 VAL B CA 1
ATOM 1851 C C . VAL B 1 66 ? -5.102 -22.453 -6.547 1 89.56 66 VAL B C 1
ATOM 1853 O O . VAL B 1 66 ? -3.98 -22.312 -7.043 1 89.56 66 VAL B O 1
ATOM 1856 N N . GLU B 1 67 ? -5.621 -23.594 -6.168 1 88.12 67 GLU B N 1
ATOM 1857 C CA . GLU B 1 67 ? -4.832 -24.828 -6.262 1 88.12 67 GLU B CA 1
ATOM 1858 C C . GLU B 1 67 ? -5.449 -25.812 -7.25 1 88.12 67 GLU B C 1
ATOM 1860 O O . GLU B 1 67 ? -6.668 -25.984 -7.277 1 88.12 67 GLU B O 1
ATOM 1865 N N . ASP B 1 68 ? -4.59 -26.297 -8.141 1 87.44 68 ASP B N 1
ATOM 1866 C CA . ASP B 1 68 ? -4.934 -27.531 -8.828 1 87.44 68 ASP B CA 1
ATOM 1867 C C . ASP B 1 68 ? -4.766 -28.734 -7.902 1 87.44 68 ASP B C 1
ATOM 1869 O O . ASP B 1 68 ? -3.645 -29.172 -7.637 1 87.44 68 ASP B O 1
ATOM 1873 N N . THR B 1 69 ? -5.84 -29.297 -7.43 1 84.25 69 THR B N 1
ATOM 1874 C CA . THR B 1 69 ? -5.809 -30.312 -6.387 1 84.25 69 THR B CA 1
ATOM 1875 C C . THR B 1 69 ? -5.285 -31.641 -6.938 1 84.25 69 THR B C 1
ATOM 1877 O O . THR B 1 69 ? -4.77 -32.469 -6.188 1 84.25 69 THR B O 1
ATOM 1880 N N . THR B 1 70 ? -5.469 -31.828 -8.18 1 86.56 70 THR B N 1
ATOM 1881 C CA . THR B 1 70 ? -4.965 -33.031 -8.797 1 86.56 70 THR B CA 1
ATOM 1882 C C . THR B 1 70 ? -3.439 -33.031 -8.828 1 86.56 70 THR B C 1
ATOM 1884 O O . THR B 1 70 ? -2.807 -34.031 -8.492 1 86.56 70 THR B O 1
ATOM 1887 N N . LYS B 1 71 ? -2.861 -31.938 -9.133 1 86.62 71 LYS B N 1
ATOM 1888 C CA . LYS B 1 71 ? -1.41 -31.828 -9.242 1 86.62 71 LYS B CA 1
ATOM 1889 C C . LYS B 1 71 ? -0.802 -31.312 -7.941 1 86.62 71 LYS B C 1
ATOM 1891 O O . LYS B 1 71 ? 0.421 -31.281 -7.789 1 86.62 71 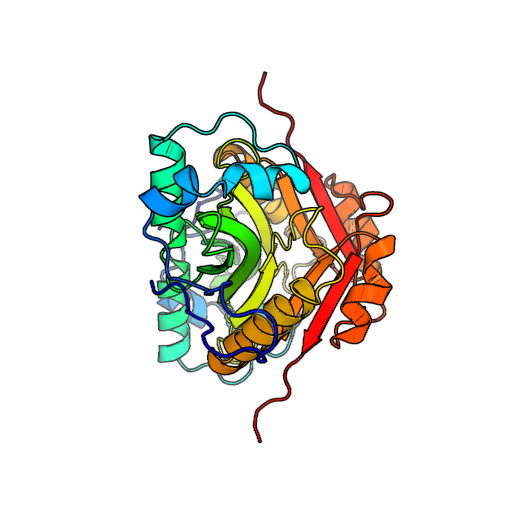LYS B O 1
ATOM 1896 N N . LYS B 1 72 ? -1.684 -30.906 -6.996 1 85.19 72 LYS B N 1
ATOM 1897 C CA . LYS B 1 72 ? -1.25 -30.312 -5.738 1 85.19 72 LYS B CA 1
ATOM 1898 C C . LYS B 1 72 ? -0.333 -29.109 -5.984 1 85.19 72 LYS B C 1
ATOM 1900 O O . LYS B 1 72 ? 0.737 -29.016 -5.383 1 85.19 72 LYS B O 1
ATOM 1905 N N . LEU B 1 73 ? -0.754 -28.281 -6.906 1 88.81 73 LEU B N 1
ATOM 1906 C CA . LEU B 1 73 ? 0.02 -27.125 -7.352 1 88.81 73 LEU B CA 1
ATOM 1907 C C . LEU B 1 73 ? -0.794 -25.844 -7.227 1 88.81 73 LEU B C 1
ATOM 1909 O O . LEU B 1 73 ? -1.967 -25.812 -7.605 1 88.81 73 LEU B O 1
ATOM 1913 N N . ILE B 1 74 ? -0.154 -24.844 -6.574 1 91.62 74 ILE B N 1
ATOM 1914 C CA . ILE B 1 74 ? -0.765 -23.531 -6.582 1 91.62 74 ILE B CA 1
ATOM 1915 C C . ILE B 1 74 ? -0.608 -22.891 -7.961 1 91.62 74 ILE B C 1
ATOM 1917 O O . ILE B 1 74 ? 0.512 -22.703 -8.445 1 91.62 74 ILE B O 1
ATOM 1921 N N . VAL B 1 75 ? -1.73 -22.516 -8.594 1 93.19 75 VAL B N 1
ATOM 1922 C CA . VAL B 1 75 ? -1.652 -22.156 -10.008 1 93.19 75 VAL B CA 1
ATOM 1923 C C . VAL B 1 75 ? -2.012 -20.688 -10.188 1 93.19 75 VAL B C 1
ATOM 1925 O O . VAL B 1 75 ? -1.782 -20.109 -11.25 1 93.19 75 VAL B O 1
ATOM 1928 N N . ALA B 1 76 ? -2.568 -20.016 -9.164 1 94.62 76 ALA B N 1
ATOM 1929 C CA . ALA B 1 76 ? -2.885 -18.594 -9.203 1 94.62 76 ALA B CA 1
ATOM 1930 C C . ALA B 1 76 ? -2.914 -18 -7.801 1 94.62 76 ALA B C 1
ATOM 1932 O O . ALA B 1 76 ? -3.188 -18.703 -6.828 1 94.62 76 ALA B O 1
ATOM 1933 N N . THR B 1 77 ? -2.58 -16.703 -7.719 1 94.25 77 THR B N 1
ATOM 1934 C CA . THR B 1 77 ? -2.643 -16.047 -6.422 1 94.25 77 THR B CA 1
ATOM 1935 C C . THR B 1 77 ? -2.881 -14.547 -6.594 1 94.25 77 THR B C 1
ATOM 1937 O O . THR B 1 77 ? -2.645 -13.992 -7.668 1 94.25 77 THR B O 1
ATOM 1940 N N . CYS B 1 78 ? -3.418 -13.969 -5.629 1 95.06 78 CYS B N 1
ATOM 1941 C CA . CYS B 1 78 ? -3.562 -12.531 -5.445 1 95.06 78 CYS B CA 1
ATOM 1942 C C . CYS B 1 78 ? -3.74 -12.188 -3.971 1 95.06 78 CYS B C 1
ATOM 1944 O O . CYS B 1 78 ? -4.328 -12.961 -3.213 1 95.06 78 CYS B O 1
ATOM 1946 N N . SER B 1 79 ? -3.225 -11.07 -3.594 1 93.56 79 SER B N 1
ATOM 1947 C CA . SER B 1 79 ? -3.35 -10.664 -2.197 1 93.56 79 SER B CA 1
ATOM 1948 C C . SER B 1 79 ? -4.102 -9.344 -2.068 1 93.56 79 SER B C 1
ATOM 1950 O O . SER B 1 79 ? -4.031 -8.492 -2.959 1 93.56 79 SER B O 1
ATOM 1952 N N . LEU B 1 80 ? -4.875 -9.242 -1.004 1 94.19 80 LEU B N 1
ATOM 1953 C CA . LEU B 1 80 ? -5.453 -7.984 -0.551 1 94.19 80 LEU B CA 1
ATOM 1954 C C . LEU B 1 80 ? -4.695 -7.441 0.656 1 94.19 80 LEU B C 1
ATOM 1956 O O . LEU B 1 80 ? -4.59 -8.117 1.682 1 94.19 80 LEU B O 1
ATOM 1960 N N . VAL B 1 81 ? -4.121 -6.289 0.482 1 94.31 81 VAL B N 1
ATOM 1961 C CA . VAL B 1 81 ? -3.406 -5.645 1.578 1 94.31 81 VAL B CA 1
ATOM 1962 C C . VAL B 1 81 ? -4.207 -4.445 2.082 1 94.31 81 VAL B C 1
ATOM 1964 O O . VAL B 1 81 ? -4.488 -3.518 1.323 1 94.31 81 VAL B O 1
ATOM 1967 N N . LEU B 1 82 ? -4.508 -4.461 3.367 1 92.94 82 LEU B N 1
ATOM 1968 C CA . LEU B 1 82 ? -5.285 -3.381 3.965 1 92.94 82 LEU B CA 1
ATOM 1969 C C . LEU B 1 82 ? -4.367 -2.305 4.535 1 92.94 82 LEU B C 1
ATOM 1971 O O . LEU B 1 82 ? -3.336 -2.615 5.137 1 92.94 82 LEU B O 1
ATOM 1975 N N . GLU B 1 83 ? -4.73 -1.146 4.289 1 93.62 83 GLU B N 1
ATOM 1976 C CA . GLU B 1 83 ? -4.098 0.01 4.918 1 93.62 83 GLU B CA 1
ATOM 1977 C C . GLU B 1 83 ? -5.109 0.831 5.711 1 93.62 83 GLU B C 1
ATOM 1979 O O . GLU B 1 83 ? -6.039 1.4 5.141 1 93.62 83 GLU B O 1
ATOM 1984 N N . HIS B 1 84 ? -4.898 0.884 6.984 1 91.44 84 HIS B N 1
ATOM 1985 C CA . HIS B 1 84 ? -5.801 1.651 7.84 1 91.44 84 HIS B CA 1
ATOM 1986 C C . HIS B 1 84 ? -5.434 3.133 7.836 1 91.44 84 HIS B C 1
ATOM 1988 O O . HIS B 1 84 ? -4.254 3.484 7.918 1 91.44 84 HIS B O 1
ATOM 1994 N N . LYS B 1 85 ? -6.465 3.918 7.711 1 92.56 85 LYS B N 1
ATOM 1995 C CA . LYS B 1 85 ? -6.273 5.359 7.574 1 92.56 85 LYS B CA 1
ATOM 1996 C C . LYS B 1 85 ? -7.051 6.121 8.641 1 92.56 85 LYS B C 1
ATOM 1998 O O . LYS B 1 85 ? -8.039 5.613 9.18 1 92.56 85 LYS B O 1
ATOM 2003 N N . PHE B 1 86 ? -6.566 7.336 8.922 1 91.88 86 PHE B N 1
ATOM 2004 C CA . PHE B 1 86 ? -7.324 8.219 9.805 1 91.88 86 PHE B CA 1
ATOM 2005 C C . PHE B 1 86 ? -8.414 8.953 9.031 1 91.88 86 PHE B C 1
ATOM 2007 O O . PHE B 1 86 ? -9.445 9.312 9.594 1 91.88 86 PHE B O 1
ATOM 2014 N N . ILE B 1 87 ? -8.125 9.211 7.789 1 93.06 87 ILE B N 1
ATOM 2015 C CA . ILE B 1 87 ? -9.086 9.867 6.914 1 93.06 87 ILE B CA 1
ATOM 2016 C C . ILE B 1 87 ? -10.227 8.906 6.578 1 93.06 87 ILE B C 1
ATOM 2018 O O . ILE B 1 87 ? -10.109 7.699 6.793 1 93.06 87 ILE B O 1
ATOM 2022 N N . HIS B 1 88 ? -11.398 9.531 6.086 1 93.69 88 HIS B N 1
ATOM 2023 C CA . HIS B 1 88 ? -12.586 8.766 5.703 1 93.69 88 HIS B CA 1
ATOM 2024 C C . HIS B 1 88 ? -13.117 7.953 6.875 1 93.69 88 HIS B C 1
ATOM 2026 O O . HIS B 1 88 ? -13.32 6.746 6.754 1 93.69 88 HIS B O 1
ATOM 2032 N N . SER B 1 89 ? -13.266 8.594 8.086 1 93.38 89 SER B N 1
ATOM 2033 C CA . SER B 1 89 ? -13.852 8.047 9.305 1 93.38 89 SER B CA 1
ATOM 2034 C C . SER B 1 89 ? -13.055 6.848 9.812 1 93.38 89 SER B C 1
ATOM 2036 O O . SER B 1 89 ? -13.633 5.828 10.195 1 93.38 89 SER B O 1
ATOM 2038 N N . CYS B 1 90 ? -11.719 6.957 9.68 1 92.06 90 CYS B N 1
ATOM 2039 C CA . CYS B 1 90 ? -10.836 5.887 10.125 1 92.06 90 CYS B CA 1
ATOM 2040 C C . CYS B 1 90 ? -11.109 4.598 9.359 1 92.06 90 CYS B C 1
ATOM 2042 O O . CYS B 1 90 ? -11.211 3.525 9.961 1 92.06 90 CYS B O 1
ATOM 2044 N N . GLY B 1 91 ? -11.297 4.773 8.07 1 91.69 91 GLY B N 1
ATOM 2045 C CA . GLY B 1 91 ? -11.539 3.635 7.199 1 91.69 91 GLY B CA 1
ATOM 2046 C C . GLY B 1 91 ? -10.266 2.949 6.738 1 91.69 91 GLY B C 1
ATOM 2047 O O . GLY B 1 91 ? -9.18 3.242 7.246 1 91.69 91 GLY B O 1
ATOM 2048 N N . ALA B 1 92 ? -10.469 1.962 5.844 1 93.56 92 ALA B N 1
ATOM 2049 C CA . ALA B 1 92 ? -9.32 1.257 5.277 1 93.56 92 ALA B CA 1
ATOM 2050 C C . ALA B 1 92 ? -9.352 1.305 3.75 1 93.56 92 ALA B C 1
ATOM 2052 O O . ALA B 1 92 ? -10.422 1.338 3.146 1 93.56 92 ALA B O 1
ATOM 2053 N N . ARG B 1 93 ? -8.258 1.415 3.193 1 95.88 93 ARG B N 1
ATOM 2054 C CA . ARG B 1 93 ? -8.133 1.164 1.763 1 95.88 93 ARG B CA 1
ATOM 2055 C C . ARG B 1 93 ? -7.508 -0.203 1.499 1 95.88 93 ARG B C 1
ATOM 2057 O O . ARG B 1 93 ? -6.711 -0.692 2.299 1 95.88 93 ARG B O 1
ATOM 2064 N N . GLY B 1 94 ? -7.969 -0.832 0.458 1 96.88 94 GLY B N 1
ATOM 2065 C CA . GLY B 1 94 ? -7.398 -2.1 0.033 1 96.88 94 GLY B CA 1
ATOM 2066 C C . GLY B 1 94 ? -6.52 -1.974 -1.198 1 96.88 94 GLY B C 1
ATOM 2067 O O . GLY B 1 94 ? -6.836 -1.213 -2.117 1 96.88 94 GLY B O 1
ATOM 2068 N N . ARG B 1 95 ? -5.457 -2.746 -1.183 1 97.69 95 ARG B N 1
ATOM 2069 C CA . ARG B 1 95 ? -4.602 -2.834 -2.359 1 97.69 95 ARG B CA 1
ATOM 2070 C C . ARG B 1 95 ? -4.52 -4.266 -2.875 1 97.69 95 ARG B C 1
ATOM 2072 O O . ARG B 1 95 ? -4.27 -5.195 -2.104 1 97.69 95 ARG B O 1
ATOM 2079 N N . LEU B 1 96 ? -4.801 -4.41 -4.105 1 97.44 96 LEU B N 1
ATOM 2080 C CA . LEU B 1 96 ? -4.602 -5.703 -4.746 1 97.44 96 LEU B CA 1
ATOM 2081 C C . LEU B 1 96 ? -3.164 -5.852 -5.242 1 97.44 96 LEU B C 1
ATOM 2083 O O . LEU B 1 96 ? -2.68 -5.012 -6.008 1 97.44 96 LEU B O 1
ATOM 2087 N N . GLU B 1 97 ? -2.527 -6.922 -4.762 1 96.44 97 GLU B N 1
ATOM 2088 C CA . GLU B 1 97 ? -1.101 -7.09 -5.02 1 96.44 97 GLU B CA 1
ATOM 2089 C C . GLU B 1 97 ? -0.795 -8.492 -5.535 1 96.44 97 GLU B C 1
ATOM 2091 O O . GLU B 1 97 ? -1.462 -9.461 -5.156 1 96.44 97 GLU B O 1
ATOM 2096 N N . ASP B 1 98 ? 0.234 -8.594 -6.398 1 96.5 98 ASP B N 1
ATOM 2097 C CA . ASP B 1 98 ? 0.882 -9.836 -6.805 1 96.5 98 ASP B CA 1
ATOM 2098 C C . ASP B 1 98 ? -0.118 -10.789 -7.453 1 96.5 98 ASP B C 1
ATOM 2100 O O . ASP B 1 98 ? -0.156 -11.977 -7.121 1 96.5 98 ASP B O 1
ATOM 2104 N N . LEU B 1 99 ? -0.932 -10.25 -8.289 1 97.12 99 LEU B N 1
ATOM 2105 C CA . LEU B 1 99 ? -1.802 -11.109 -9.078 1 97.12 99 LEU B CA 1
ATOM 2106 C C . LEU B 1 99 ? -1.005 -11.844 -10.156 1 97.12 99 LEU B C 1
ATOM 2108 O O . LEU B 1 99 ? -0.327 -11.211 -10.969 1 97.12 99 LEU B O 1
ATOM 2112 N N . VAL B 1 100 ? -1.098 -13.172 -10.133 1 97.44 100 VAL B N 1
ATOM 2113 C CA . VAL B 1 100 ? -0.396 -13.961 -11.141 1 97.44 100 VAL B CA 1
ATOM 2114 C C . VAL B 1 100 ? -1.1 -15.297 -11.328 1 97.44 100 VAL B C 1
ATOM 2116 O O . VAL B 1 100 ? -1.556 -15.914 -10.359 1 97.44 100 VAL B O 1
ATOM 2119 N N . VAL B 1 101 ? -1.271 -15.648 -12.508 1 96.62 101 VAL B N 1
ATOM 2120 C CA . VAL B 1 101 ? -1.775 -16.953 -12.914 1 96.62 101 VAL B CA 1
ATOM 2121 C C . VAL B 1 101 ? -0.696 -17.703 -13.695 1 96.62 101 VAL B C 1
ATOM 2123 O O . VAL B 1 101 ? -0.058 -17.141 -14.586 1 96.62 101 VAL B O 1
ATOM 2126 N N . LEU B 1 102 ? -0.5 -18.969 -13.289 1 96.56 102 LEU B N 1
ATOM 2127 C CA . LEU B 1 102 ? 0.475 -19.781 -14.008 1 96.56 102 LEU B CA 1
ATOM 2128 C C . LEU B 1 102 ? 0.183 -19.781 -15.508 1 96.56 102 LEU B C 1
ATOM 2130 O O . LEU B 1 102 ? -0.973 -19.906 -15.914 1 96.56 102 LEU B O 1
ATOM 2134 N N . ARG B 1 103 ? 1.206 -19.781 -16.281 1 96.06 103 ARG B N 1
ATOM 2135 C CA . ARG B 1 103 ? 1.1 -19.609 -17.734 1 96.06 103 ARG B CA 1
ATOM 2136 C C . ARG B 1 103 ? 0.155 -20.641 -18.344 1 96.06 103 ARG B C 1
ATOM 2138 O O . ARG B 1 103 ? -0.743 -20.297 -19.109 1 96.06 103 ARG B O 1
ATOM 2145 N N . ASP B 1 104 ? 0.292 -21.875 -17.969 1 94.38 104 ASP B N 1
ATOM 2146 C CA . ASP B 1 104 ? -0.47 -22.969 -18.562 1 94.38 104 ASP B CA 1
ATOM 2147 C C . ASP B 1 104 ? -1.923 -22.938 -18.094 1 94.38 104 ASP B C 1
ATOM 2149 O O . ASP B 1 104 ? -2.758 -23.688 -18.609 1 94.38 104 ASP B O 1
ATOM 2153 N N . TYR B 1 105 ? -2.221 -22.109 -17.156 1 94.5 105 TYR B N 1
ATOM 2154 C CA . TYR B 1 105 ? -3.562 -22.062 -16.594 1 94.5 105 TYR B CA 1
ATOM 2155 C C . TYR B 1 105 ? -4.266 -20.766 -16.938 1 94.5 105 TYR B C 1
ATOM 2157 O O . TYR B 1 105 ? -5.328 -20.453 -16.406 1 94.5 105 TYR B O 1
ATOM 2165 N N . ARG B 1 106 ? -3.646 -19.984 -17.766 1 93.38 106 ARG B N 1
ATOM 2166 C CA . ARG B 1 106 ? -4.211 -18.688 -18.156 1 93.38 106 ARG B CA 1
ATOM 2167 C C . ARG B 1 106 ? -5.371 -18.875 -19.141 1 93.38 106 ARG B C 1
ATOM 2169 O O . ARG B 1 106 ? -5.578 -19.984 -19.656 1 93.38 106 ARG B O 1
ATOM 2176 N N . SER B 1 107 ? -6.238 -17.859 -19.203 1 90.81 107 SER B N 1
ATOM 2177 C CA . SER B 1 107 ? -7.422 -17.859 -20.062 1 90.81 107 SER B CA 1
ATOM 2178 C C . SER B 1 107 ? -8.5 -18.781 -19.516 1 90.81 107 SER B C 1
ATOM 2180 O O . SER B 1 107 ? -9.32 -19.312 -20.281 1 90.81 107 SER B O 1
ATOM 2182 N N . ARG B 1 108 ? -8.445 -19.156 -18.281 1 90.38 108 ARG B N 1
ATOM 2183 C CA . ARG B 1 108 ? -9.453 -19.953 -17.609 1 90.38 108 ARG B CA 1
ATOM 2184 C C . ARG B 1 108 ? -10.234 -19.125 -16.594 1 90.38 108 ARG B C 1
ATOM 2186 O O . ARG B 1 108 ? -10.844 -19.672 -15.672 1 90.38 108 ARG B O 1
ATOM 2193 N N . GLN B 1 109 ? -10.07 -17.812 -16.625 1 91.44 109 GLN B N 1
ATOM 2194 C CA . GLN B 1 109 ? -10.82 -16.844 -15.828 1 91.44 109 GLN B CA 1
ATOM 2195 C C . GLN B 1 109 ? -10.414 -16.906 -14.359 1 91.44 109 GLN B C 1
ATOM 2197 O O . GLN B 1 109 ? -11.188 -16.516 -13.477 1 91.44 109 GLN B O 1
ATOM 2202 N N . LEU B 1 110 ? -9.227 -17.484 -14.109 1 92.19 110 LEU B N 1
ATOM 2203 C CA . LEU B 1 110 ? -8.758 -17.562 -12.727 1 92.19 110 LEU B CA 1
ATOM 2204 C C . LEU B 1 110 ? -8.453 -16.188 -12.172 1 92.19 110 LEU B C 1
ATOM 2206 O O . LEU B 1 110 ? -8.727 -15.906 -11 1 92.19 110 LEU B O 1
ATOM 2210 N N . GLY B 1 111 ? -7.855 -15.336 -13.016 1 94.19 111 GLY B N 1
ATOM 2211 C CA . GLY B 1 111 ? -7.625 -13.961 -12.594 1 94.19 111 GLY B CA 1
ATOM 2212 C C . GLY B 1 111 ? -8.898 -13.234 -12.219 1 94.19 111 GLY B C 1
ATOM 2213 O O . GLY B 1 111 ? -8.945 -12.539 -11.195 1 94.19 111 GLY B O 1
ATOM 2214 N N . LYS B 1 112 ? -9.859 -13.438 -13.047 1 93.19 112 LYS B N 1
ATOM 2215 C CA . LYS B 1 112 ? -11.172 -12.852 -12.781 1 93.19 112 LYS B CA 1
ATOM 2216 C C . LYS B 1 112 ? -11.734 -13.336 -11.445 1 93.19 112 LYS B C 1
ATOM 2218 O O . LYS B 1 112 ? -12.227 -12.539 -10.648 1 93.19 112 LYS B O 1
ATOM 2223 N N . LEU B 1 113 ? -11.68 -14.562 -11.227 1 91.75 113 LEU B N 1
ATOM 2224 C CA . LEU B 1 113 ? -12.164 -15.156 -9.984 1 91.75 113 LEU B CA 1
ATOM 2225 C C . LEU B 1 113 ? -11.484 -14.531 -8.781 1 91.75 113 LEU B C 1
ATOM 2227 O O . LEU B 1 113 ? -12.141 -14.172 -7.801 1 91.75 113 LEU B O 1
ATOM 2231 N N . LEU B 1 114 ? -10.203 -14.406 -8.859 1 93.38 114 LEU B N 1
ATOM 2232 C CA . LEU B 1 114 ? -9.422 -13.844 -7.766 1 93.38 114 LEU B CA 1
ATOM 2233 C C . LEU B 1 114 ? -9.812 -12.391 -7.512 1 93.38 114 LEU B C 1
ATOM 2235 O O . LEU B 1 114 ? -10.078 -12.008 -6.371 1 93.38 114 LEU B O 1
ATOM 2239 N N . LEU B 1 115 ? -9.891 -11.609 -8.562 1 94.75 115 LEU B N 1
ATOM 2240 C CA . LEU B 1 115 ? -10.195 -10.188 -8.445 1 94.75 115 LEU B CA 1
ATOM 2241 C C . LEU B 1 115 ? -11.586 -9.977 -7.867 1 94.75 115 LEU B C 1
ATOM 2243 O O . LEU B 1 115 ? -11.773 -9.148 -6.973 1 94.75 115 LEU B O 1
ATOM 2247 N N . GLU B 1 116 ? -12.492 -10.727 -8.305 1 92.25 116 GLU B N 1
ATOM 2248 C CA . GLU B 1 116 ? -13.867 -10.602 -7.82 1 92.25 116 GLU B CA 1
ATOM 2249 C C . GLU B 1 116 ? -13.969 -11.008 -6.352 1 92.25 116 GLU B C 1
ATOM 2251 O O . GLU B 1 116 ? -14.641 -10.336 -5.562 1 92.25 116 GLU B O 1
ATOM 2256 N N . SER B 1 117 ? -13.352 -12.055 -6 1 91.81 117 SER B N 1
ATOM 2257 C CA . SER B 1 117 ? -13.367 -12.523 -4.617 1 91.81 117 SER B CA 1
ATOM 2258 C C . SER B 1 117 ? -12.758 -11.492 -3.676 1 91.81 117 SER B C 1
ATOM 2260 O O . SER B 1 117 ? -13.32 -11.211 -2.613 1 91.81 117 SER B O 1
ATOM 2262 N N . LEU B 1 118 ? -11.672 -10.945 -4.086 1 93.38 118 LEU B N 1
ATOM 2263 C CA . LEU B 1 118 ? -10.961 -10.023 -3.215 1 93.38 118 LEU B CA 1
ATOM 2264 C C . LEU B 1 118 ? -11.664 -8.672 -3.158 1 93.38 118 LEU B C 1
ATOM 2266 O O . LEU B 1 118 ? -11.641 -7.996 -2.127 1 93.38 118 LEU B O 1
ATOM 2270 N N . ARG B 1 119 ? -12.242 -8.297 -4.254 1 93.25 119 ARG B N 1
ATOM 2271 C CA . ARG B 1 119 ? -13.07 -7.098 -4.246 1 93.25 119 ARG B CA 1
ATOM 2272 C C . ARG B 1 119 ? -14.203 -7.223 -3.236 1 93.25 119 ARG B C 1
ATOM 2274 O O . ARG B 1 119 ? -14.453 -6.305 -2.453 1 93.25 119 ARG B O 1
ATOM 2281 N N . GLN B 1 120 ? -14.891 -8.32 -3.271 1 92.5 120 GLN B N 1
ATOM 2282 C CA . GLN B 1 120 ? -15.977 -8.57 -2.328 1 92.5 120 GLN B CA 1
ATOM 2283 C C . GLN B 1 120 ? -15.461 -8.586 -0.891 1 92.5 120 GLN B C 1
ATOM 2285 O O . GLN B 1 120 ? -16.125 -8.078 0.017 1 92.5 120 GLN B O 1
ATOM 2290 N N . LEU B 1 121 ? -14.375 -9.211 -0.701 1 91.88 121 LEU B N 1
ATOM 2291 C CA . LEU B 1 121 ? -13.766 -9.242 0.623 1 91.88 121 LEU B CA 1
ATOM 2292 C C . LEU B 1 121 ? -13.461 -7.828 1.111 1 91.88 121 LEU B C 1
ATOM 2294 O O . LEU B 1 121 ? -13.727 -7.496 2.268 1 91.88 121 LEU B O 1
ATOM 2298 N N . ALA B 1 122 ? -12.867 -7.016 0.253 1 94 122 ALA B N 1
ATOM 2299 C CA . ALA B 1 122 ? -12.555 -5.633 0.607 1 94 122 ALA B CA 1
ATOM 2300 C C . ALA B 1 122 ? -13.812 -4.883 1.051 1 94 122 ALA B C 1
ATOM 2302 O O . ALA B 1 122 ? -13.781 -4.137 2.033 1 94 122 ALA B O 1
ATOM 2303 N N . LYS B 1 123 ? -14.875 -5.098 0.357 1 91.81 123 LYS B N 1
ATOM 2304 C CA . LYS B 1 123 ? -16.141 -4.48 0.73 1 91.81 123 LYS B CA 1
ATOM 2305 C C . LYS B 1 123 ? -16.609 -4.953 2.105 1 91.81 123 LYS B C 1
ATOM 2307 O O . LYS B 1 123 ? -17.047 -4.152 2.934 1 91.81 123 LYS B O 1
ATOM 2312 N N . HIS B 1 124 ? -16.469 -6.195 2.273 1 90.75 124 HIS B N 1
ATOM 2313 C CA . HIS B 1 124 ? -16.859 -6.789 3.545 1 90.75 124 HIS B CA 1
ATOM 2314 C C . HIS B 1 124 ? -16.047 -6.223 4.699 1 90.75 124 HIS B C 1
ATOM 2316 O O . HIS B 1 124 ? -16.562 -6.059 5.809 1 90.75 124 HIS B O 1
ATOM 2322 N N . LEU B 1 125 ? -14.836 -5.969 4.387 1 88.5 125 LEU B N 1
ATOM 2323 C CA . LEU B 1 125 ? -13.938 -5.434 5.398 1 88.5 125 LEU B CA 1
ATOM 2324 C C . LEU B 1 125 ? -14.07 -3.92 5.504 1 88.5 125 LEU B C 1
ATOM 2326 O O . LEU B 1 125 ? -13.25 -3.26 6.145 1 88.5 125 LEU B O 1
ATOM 2330 N N . ARG B 1 126 ? -15.023 -3.33 4.754 1 87.56 126 ARG B N 1
ATOM 2331 C CA . ARG B 1 126 ? -15.422 -1.929 4.82 1 87.56 126 ARG B CA 1
ATOM 2332 C C . ARG B 1 126 ? -14.32 -1.021 4.277 1 87.56 126 ARG B C 1
ATOM 2334 O O . ARG B 1 126 ? -14.094 0.067 4.809 1 87.56 126 ARG B O 1
ATOM 2341 N N . CYS B 1 127 ? -13.625 -1.497 3.355 1 95 127 CYS B N 1
ATOM 2342 C CA . CYS B 1 127 ? -12.742 -0.615 2.602 1 95 127 CYS B CA 1
ATOM 2343 C C . CYS B 1 127 ? -13.547 0.416 1.815 1 95 127 CYS B C 1
ATOM 2345 O O . CYS B 1 127 ? -14.586 0.093 1.239 1 95 127 CYS B O 1
ATOM 2347 N N . TYR B 1 128 ? -13.039 1.662 1.845 1 95.31 128 TYR B N 1
ATOM 2348 C CA . TYR B 1 128 ? -13.75 2.682 1.084 1 95.31 128 TYR B CA 1
ATOM 2349 C C . TYR B 1 128 ? -13.32 2.676 -0.377 1 95.31 128 TYR B C 1
ATOM 2351 O O . TYR B 1 128 ? -14.008 3.232 -1.237 1 95.31 128 TYR B O 1
ATOM 2359 N N . LYS B 1 129 ? -12.18 2.059 -0.688 1 96.69 129 LYS B N 1
ATOM 2360 C CA . LYS B 1 129 ? -11.742 1.854 -2.064 1 96.69 129 LYS B CA 1
ATOM 2361 C C . LYS B 1 129 ? -10.711 0.73 -2.15 1 96.69 129 LYS B C 1
ATOM 2363 O O . LYS B 1 129 ? -10.109 0.356 -1.144 1 96.69 129 LYS B O 1
ATOM 2368 N N . VAL B 1 130 ? -10.578 0.211 -3.346 1 97.75 130 VAL B N 1
ATOM 2369 C CA . VAL B 1 130 ? -9.5 -0.712 -3.682 1 97.75 130 VAL B CA 1
ATOM 2370 C C . VAL B 1 130 ? -8.695 -0.161 -4.859 1 97.75 130 VAL B C 1
ATOM 2372 O O . VAL B 1 130 ? -9.242 0.526 -5.723 1 97.75 130 VAL B O 1
ATOM 2375 N N . SER B 1 131 ? -7.41 -0.427 -4.781 1 98.31 131 SER B N 1
ATOM 2376 C CA . SER B 1 131 ? -6.547 0.078 -5.844 1 98.31 131 SER B CA 1
ATOM 2377 C C . SER B 1 131 ? -5.496 -0.956 -6.242 1 98.31 131 SER B C 1
ATOM 2379 O O . SER B 1 131 ? -5.324 -1.966 -5.555 1 98.31 131 SER B O 1
ATOM 2381 N N . LEU B 1 132 ? -4.883 -0.738 -7.348 1 98.19 132 LEU B N 1
ATOM 2382 C CA . LEU B 1 132 ? -3.773 -1.552 -7.836 1 98.19 132 LEU B CA 1
ATOM 2383 C C . LEU B 1 132 ? -2.873 -0.743 -8.766 1 98.19 132 LEU B C 1
ATOM 2385 O O . LEU B 1 132 ? -3.258 0.334 -9.227 1 98.19 132 LEU B O 1
ATOM 2389 N N . GLU B 1 133 ? -1.685 -1.219 -8.938 1 97.94 133 GLU B N 1
ATOM 2390 C CA . GLU B 1 133 ? -0.738 -0.714 -9.93 1 97.94 133 GLU B CA 1
ATOM 2391 C C . GLU B 1 133 ? -0.456 -1.759 -11 1 97.94 133 GLU B C 1
ATOM 2393 O O . GLU B 1 133 ? -0.33 -2.947 -10.703 1 97.94 133 GLU B O 1
ATOM 2398 N N . CYS B 1 134 ? -0.326 -1.301 -12.266 1 97.69 134 CYS B N 1
ATOM 2399 C CA . CYS B 1 134 ? -0.121 -2.293 -13.312 1 97.69 134 CYS B CA 1
ATOM 2400 C C . CYS B 1 134 ? 0.576 -1.674 -14.523 1 97.69 134 CYS B C 1
ATOM 2402 O O . CYS B 1 134 ? 0.747 -0.456 -14.586 1 97.69 134 CYS B O 1
ATOM 2404 N N . LYS B 1 135 ? 0.976 -2.559 -15.406 1 97.56 135 LYS B N 1
ATOM 2405 C CA . LYS B 1 135 ? 1.553 -2.172 -16.688 1 97.56 135 LYS B CA 1
ATOM 2406 C C . LYS B 1 135 ? 0.485 -1.621 -17.625 1 97.56 135 LYS B C 1
ATOM 2408 O O . LYS B 1 135 ? -0.699 -1.932 -17.484 1 97.56 135 LYS B O 1
ATOM 2413 N N . ASP B 1 136 ? 0.978 -0.9 -18.641 1 97.62 136 ASP B N 1
ATOM 2414 C CA . ASP B 1 136 ? 0.084 -0.302 -19.625 1 97.62 136 ASP B CA 1
ATOM 2415 C C . ASP B 1 136 ? -0.791 -1.362 -20.297 1 97.62 136 ASP B C 1
ATOM 2417 O O . ASP B 1 136 ? -1.99 -1.151 -20.484 1 97.62 136 ASP B O 1
ATOM 2421 N N . GLU B 1 137 ? -0.199 -2.473 -20.625 1 97 137 GLU B N 1
ATOM 2422 C CA . GLU B 1 137 ? -0.887 -3.5 -21.391 1 97 137 GLU B CA 1
ATOM 2423 C C . GLU B 1 137 ? -2.004 -4.148 -20.578 1 97 137 GLU B C 1
ATOM 2425 O O . GLU B 1 137 ? -2.896 -4.789 -21.141 1 97 137 GLU B O 1
ATOM 2430 N N . LEU B 1 138 ? -1.986 -3.947 -19.25 1 96.62 138 LEU B N 1
ATOM 2431 C CA . LEU B 1 138 ? -2.955 -4.617 -18.391 1 96.62 138 LEU B CA 1
ATOM 2432 C C . LEU B 1 138 ? -4.094 -3.676 -18.016 1 96.62 138 LEU B C 1
ATOM 2434 O O . LEU B 1 138 ? -5.074 -4.094 -17.406 1 96.62 138 LEU B O 1
ATOM 2438 N N . VAL B 1 139 ? -4.035 -2.42 -18.406 1 97.69 139 VAL B N 1
ATOM 2439 C CA . VAL B 1 139 ? -5.043 -1.43 -18.031 1 97.69 139 VAL B CA 1
ATOM 2440 C C . VAL B 1 139 ? -6.414 -1.865 -18.547 1 97.69 139 VAL B C 1
ATOM 2442 O O . VAL B 1 139 ? -7.375 -1.932 -17.781 1 97.69 139 VAL B O 1
ATOM 2445 N N . PRO B 1 140 ? -6.523 -2.252 -19.828 1 97.19 140 PRO B N 1
ATOM 2446 C CA . PRO B 1 140 ? -7.84 -2.682 -20.312 1 97.19 140 PRO B CA 1
ATOM 2447 C C . PRO B 1 140 ? -8.367 -3.908 -19.578 1 97.19 140 PRO B C 1
ATOM 2449 O O . PRO B 1 140 ? -9.578 -4.035 -19.359 1 97.19 140 PRO B O 1
ATOM 2452 N N . TYR B 1 141 ? -7.457 -4.766 -19.219 1 95.75 141 TYR B N 1
ATOM 2453 C CA . TYR B 1 141 ? -7.844 -5.961 -18.484 1 95.75 141 TYR B CA 1
ATOM 2454 C C . TYR B 1 141 ? -8.523 -5.602 -17.172 1 95.75 141 TYR B C 1
ATOM 2456 O O . TYR B 1 141 ? -9.617 -6.094 -16.875 1 95.75 141 TYR B O 1
ATOM 2464 N N . TYR B 1 142 ? -7.984 -4.695 -16.391 1 97.31 142 TYR B N 1
ATOM 2465 C CA . TYR B 1 142 ? -8.508 -4.352 -15.07 1 97.31 142 TYR B CA 1
ATOM 2466 C C . TYR B 1 142 ? -9.734 -3.451 -15.188 1 97.31 142 TYR B C 1
ATOM 2468 O O . TYR B 1 142 ? -10.602 -3.449 -14.305 1 97.31 142 TYR B O 1
ATOM 2476 N N . GLU B 1 143 ? -9.805 -2.688 -16.25 1 96.81 143 GLU B N 1
ATOM 2477 C CA . GLU B 1 143 ? -10.961 -1.827 -16.484 1 96.81 143 GLU B CA 1
ATOM 2478 C C . GLU B 1 143 ? -12.25 -2.646 -16.594 1 96.81 143 GLU B C 1
ATOM 2480 O O . GLU B 1 143 ? -13.328 -2.18 -16.219 1 96.81 143 GLU B O 1
ATOM 2485 N N . GLN B 1 144 ? -12.156 -3.861 -17.016 1 93.94 144 GLN B N 1
ATOM 2486 C CA . GLN B 1 144 ? -13.312 -4.742 -17.156 1 93.94 144 GLN B CA 1
ATOM 2487 C C . GLN B 1 144 ? -13.906 -5.078 -15.781 1 93.94 144 GLN B C 1
ATOM 2489 O O . GLN B 1 144 ? -15.062 -5.484 -15.688 1 93.94 144 GLN B O 1
ATOM 2494 N N . PHE B 1 145 ? -13.141 -4.875 -14.805 1 92.38 145 PHE B N 1
ATOM 2495 C CA . PHE B 1 145 ? -13.594 -5.234 -13.461 1 92.38 145 PHE B CA 1
ATOM 2496 C C . PHE B 1 145 ? -13.953 -3.988 -12.664 1 92.38 145 PHE B C 1
ATOM 2498 O O . PHE B 1 145 ? -14.109 -4.051 -11.445 1 92.38 145 PHE B O 1
ATOM 2505 N N . GLY B 1 146 ? -13.969 -2.854 -13.328 1 93.94 146 GLY B N 1
ATOM 2506 C CA . GLY B 1 146 ? -14.453 -1.647 -12.672 1 93.94 146 GLY B CA 1
ATOM 2507 C C . GLY B 1 146 ? -13.328 -0.755 -12.172 1 93.94 146 GLY B C 1
ATOM 2508 O O . GLY B 1 146 ? -13.586 0.308 -11.602 1 93.94 146 GLY B O 1
ATOM 2509 N N . PHE B 1 147 ? -12.117 -1.173 -12.398 1 97.5 147 PHE B N 1
ATOM 2510 C CA . PHE B 1 147 ? -11.008 -0.293 -12.055 1 97.5 147 PHE B CA 1
ATOM 2511 C C . PHE B 1 147 ? -10.82 0.783 -13.117 1 97.5 147 PHE B C 1
ATOM 2513 O O . PHE B 1 147 ? -11.047 0.538 -14.305 1 97.5 147 PHE B O 1
ATOM 2520 N N . GLN B 1 148 ? -10.391 1.933 -12.609 1 97.56 148 GLN B N 1
ATOM 2521 C CA . GLN B 1 148 ? -10.195 3.027 -13.547 1 97.56 148 GLN B CA 1
ATOM 2522 C C . GLN B 1 148 ? -9.102 3.982 -13.062 1 97.56 148 GLN B C 1
ATOM 2524 O O . GLN B 1 148 ? -8.82 4.051 -11.867 1 97.56 148 GLN B O 1
ATOM 2529 N N . LYS B 1 149 ? -8.562 4.664 -14.102 1 97.25 149 LYS B N 1
ATOM 2530 C CA . LYS B 1 149 ? -7.703 5.801 -13.781 1 97.25 149 LYS B CA 1
ATOM 2531 C C . LYS B 1 149 ? -8.531 7.016 -13.367 1 97.25 149 LYS B C 1
ATOM 2533 O O . LYS B 1 149 ? -9.508 7.359 -14.039 1 97.25 149 LYS B O 1
ATOM 2538 N N . GLU B 1 150 ? -8.164 7.586 -12.258 1 96.5 150 GLU B N 1
ATOM 2539 C CA . GLU B 1 150 ? -8.789 8.859 -11.906 1 96.5 150 GLU B CA 1
ATOM 2540 C C . GLU B 1 150 ? -8.117 10.023 -12.617 1 96.5 150 GLU B C 1
ATOM 2542 O O . GLU B 1 150 ? -6.906 10.219 -12.484 1 96.5 150 GLU B O 1
ATOM 2547 N N . GLU B 1 151 ? -8.891 10.773 -13.312 1 94.62 151 GLU B N 1
ATOM 2548 C CA . GLU B 1 151 ? -8.344 11.867 -14.109 1 94.62 151 GLU B CA 1
ATOM 2549 C C . GLU B 1 151 ? -7.527 12.82 -13.242 1 94.62 151 GLU B C 1
ATOM 2551 O O . GLU B 1 151 ? -8 13.289 -12.203 1 94.62 151 GLU B O 1
ATOM 2556 N N . GLY B 1 152 ? -6.305 13.039 -13.672 1 95.38 152 GLY B N 1
ATOM 2557 C CA . GLY B 1 152 ? -5.426 13.984 -13.008 1 95.38 152 GLY B CA 1
ATOM 2558 C C . GLY B 1 152 ? -4.84 13.438 -11.711 1 95.38 152 GLY B C 1
ATOM 2559 O O . GLY B 1 152 ? -4.078 14.133 -11.031 1 95.38 152 GLY B O 1
ATOM 2560 N N . ASN B 1 153 ? -5.203 12.242 -11.344 1 95.38 153 ASN B N 1
ATOM 2561 C CA . ASN B 1 153 ? -4.824 11.711 -10.039 1 95.38 153 ASN B CA 1
ATOM 2562 C C . ASN B 1 153 ? -4.449 10.234 -10.109 1 95.38 153 ASN B C 1
ATOM 2564 O O . ASN B 1 153 ? -4.836 9.445 -9.25 1 95.38 153 ASN B O 1
ATOM 2568 N N . SER B 1 154 ? -3.775 9.836 -11.148 1 95.94 154 SER B N 1
ATOM 2569 C CA . SER B 1 154 ? -3.525 8.414 -11.359 1 95.94 154 SER B CA 1
ATOM 2570 C C . SER B 1 154 ? -2.039 8.141 -11.562 1 95.94 154 SER B C 1
ATOM 2572 O O . SER B 1 154 ? -1.666 7.203 -12.273 1 95.94 154 SER B O 1
ATOM 2574 N N . ASN B 1 155 ? -1.171 8.953 -10.961 1 97.56 155 ASN B N 1
ATOM 2575 C CA . ASN B 1 155 ? 0.264 8.781 -11.164 1 97.56 155 ASN B CA 1
ATOM 2576 C C . ASN B 1 155 ? 0.879 7.887 -10.086 1 97.56 155 ASN B C 1
ATOM 2578 O O . ASN B 1 155 ? 0.599 8.055 -8.898 1 97.56 155 ASN B O 1
ATOM 2582 N N . PHE B 1 156 ? 1.602 6.945 -10.555 1 98.5 156 PHE B N 1
ATOM 2583 C CA . PHE B 1 156 ? 2.383 6.059 -9.703 1 98.5 156 PHE B CA 1
ATOM 2584 C C . PHE B 1 156 ? 3.875 6.281 -9.906 1 98.5 156 PHE B C 1
ATOM 2586 O O . PHE B 1 156 ? 4.391 6.09 -11.008 1 98.5 156 PHE B O 1
ATOM 2593 N N . LEU B 1 157 ? 4.57 6.77 -8.875 1 98.44 157 LEU B N 1
ATOM 2594 C CA . LEU B 1 157 ? 6 7.062 -8.953 1 98.44 157 LEU B CA 1
ATOM 2595 C C . LEU B 1 157 ? 6.793 6.137 -8.047 1 98.44 157 LEU B C 1
ATOM 2597 O O . LEU B 1 157 ? 6.328 5.77 -6.961 1 98.44 157 LEU B O 1
ATOM 2601 N N . VAL B 1 158 ? 8.008 5.789 -8.523 1 98.12 158 VAL B N 1
ATOM 2602 C CA . VAL B 1 158 ? 8.82 4.828 -7.789 1 98.12 158 VAL B CA 1
ATOM 2603 C C . VAL B 1 158 ? 10.258 5.34 -7.684 1 98.12 158 VAL B C 1
ATOM 2605 O O . VAL B 1 158 ? 10.742 6.031 -8.578 1 98.12 158 VAL B O 1
ATOM 2608 N N . GLN B 1 159 ? 10.883 5.074 -6.609 1 97.19 159 GLN B N 1
ATOM 2609 C CA . GLN B 1 159 ? 12.32 5.164 -6.398 1 97.19 159 GLN B CA 1
ATOM 2610 C C . GLN B 1 159 ? 12.883 3.84 -5.895 1 97.19 159 GLN B C 1
ATOM 2612 O O . GLN B 1 159 ? 12.484 3.35 -4.836 1 97.19 159 GLN B O 1
ATOM 2617 N N . ARG B 1 160 ? 13.789 3.262 -6.641 1 95.25 160 ARG B N 1
ATOM 2618 C CA . ARG B 1 160 ? 14.383 1.98 -6.273 1 95.25 160 ARG B CA 1
ATOM 2619 C C . ARG B 1 160 ? 15.711 2.178 -5.559 1 95.25 160 ARG B C 1
ATOM 2621 O O . ARG B 1 160 ? 16.484 3.062 -5.918 1 95.25 160 ARG B O 1
ATOM 2628 N N . PHE B 1 161 ? 15.859 1.348 -4.578 1 92.31 161 PHE B N 1
ATOM 2629 C CA . PHE B 1 161 ? 17.109 1.412 -3.838 1 92.31 161 PHE B CA 1
ATOM 2630 C C . PHE B 1 161 ? 18.094 0.351 -4.332 1 92.31 161 PHE B C 1
ATOM 2632 O O . PHE B 1 161 ? 17.688 -0.775 -4.637 1 92.31 161 PHE B O 1
ATOM 2639 N N . SER B 1 162 ? 19.203 0.751 -4.852 1 75.5 162 SER B N 1
ATOM 2640 C CA . SER B 1 162 ? 20.203 -0.201 -5.301 1 75.5 162 SER B CA 1
ATOM 2641 C C . SER B 1 162 ? 20.594 -1.162 -4.184 1 75.5 162 SER B C 1
ATOM 2643 O O . SER B 1 162 ? 20.641 -0.779 -3.014 1 75.5 162 SER B O 1
ATOM 2645 N N . PRO B 1 163 ? 20.719 -2.533 -4.48 1 62.84 163 PRO B N 1
ATOM 2646 C CA . PRO B 1 163 ? 21.219 -3.48 -3.48 1 62.84 163 PRO B CA 1
ATOM 2647 C C . PRO B 1 163 ? 22.531 -3.033 -2.848 1 62.84 163 PRO B C 1
ATOM 2649 O O . PRO B 1 163 ? 23.328 -2.352 -3.494 1 62.84 163 PRO B O 1
ATOM 2652 N N . SER B 1 164 ? 22.484 -2.535 -1.596 1 43.78 164 SER B N 1
ATOM 2653 C CA . SER B 1 164 ? 23.797 -2.25 -1.035 1 43.78 164 SER B CA 1
ATOM 2654 C C . SER B 1 164 ? 24.828 -3.289 -1.478 1 43.78 164 SER B C 1
ATOM 2656 O O . SER B 1 164 ? 24.578 -4.492 -1.4 1 43.78 164 SER B O 1
ATOM 2658 N N . ALA B 1 165 ? 25.844 -2.951 -2.316 1 36.19 165 ALA B N 1
ATOM 2659 C CA . ALA B 1 165 ? 27 -3.77 -2.652 1 36.19 165 ALA B CA 1
ATOM 2660 C C . ALA B 1 165 ? 27.625 -4.367 -1.396 1 36.19 165 ALA B C 1
ATOM 2662 O O . ALA B 1 165 ? 27.766 -3.689 -0.376 1 36.19 165 ALA B O 1
#

InterPro domains:
  IPR000182 GNAT domain [PF00583] (58-147)
  IPR000182 GNAT domain [PS51186] (18-165)
  IPR016181 Acyl-CoA N-acyltransferase [SSF55729] (56-152)
  IPR039143 Glucosamine 6-phosphate N-acetyltransferase-like [PTHR13355] (12-156)

Secondary structure (DSSP, 8-state):
-----------SSS-EE-----HHHHHHTTHHHHHTTTS------HHHHHHHHHHT-STTEEEEEEEETTTTEEEEEEEEEEEE-SHHHH-EEEEEEEEEE-GGGTTSSHHHHHHHHHHHHHHHTTEEEEEEEE-GGGHHHHHTTT-BPPTT--EEEEEEPP---/----------SSSS-EE-----HHHHHHTTHHHHHTTTS------HHHHHHHHHHT-STTEEEEEEEETTTTEEEEEEEEEEEE-SHHHH-EEEEEEEEEE-GGGTTSSHHHHHHHHHHHHHHHTTEEEEEEEE-GGGHHHHHTTT-BPPTT--EEEEEEPP---

Solvent-accessible surface area (backbone atoms only — not comparable to full-atom values): 18047 Å² total; per-residue (Å²): 105,68,44,61,51,62,68,75,75,91,72,75,92,86,48,58,49,30,62,65,63,52,76,71,45,37,62,73,18,35,42,64,63,46,53,43,76,77,45,66,36,66,72,70,48,71,67,52,49,52,51,48,51,57,66,44,46,34,100,37,41,40,58,36,49,35,24,37,56,83,76,53,30,43,42,30,36,35,27,40,37,53,43,82,37,72,46,54,39,50,28,28,39,30,33,54,41,76,73,46,61,34,76,93,56,55,93,65,56,55,67,56,52,50,51,52,54,49,51,51,48,36,52,72,71,51,25,51,30,37,32,37,70,43,38,62,88,46,47,68,64,45,38,75,75,59,33,36,68,45,86,64,49,31,40,29,32,39,33,72,47,74,77,82,127,113,71,48,66,57,62,69,77,67,87,74,69,94,86,46,58,50,37,61,69,62,55,76,71,45,39,63,74,17,34,42,63,63,45,53,42,75,78,44,67,35,68,71,70,48,71,66,53,48,52,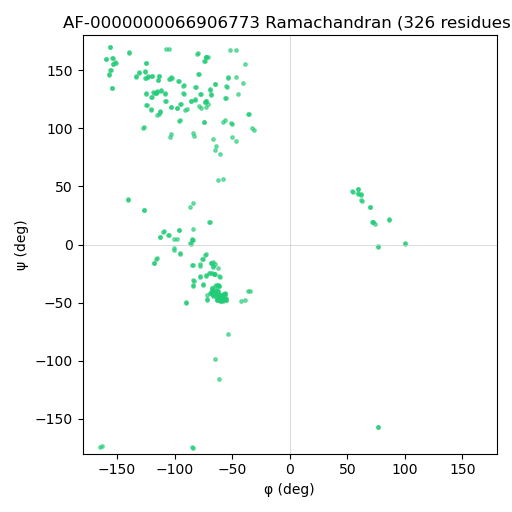51,48,51,58,67,45,47,38,100,37,42,44,65,39,50,36,22,38,55,82,76,54,29,44,42,30,35,35,28,40,38,52,42,81,37,71,48,54,40,49,27,26,39,31,32,55,42,77,70,46,60,35,78,93,56,55,94,66,54,55,67,56,52,50,52,53,52,48,51,53,48,37,50,72,70,50,25,51,29,40,32,39,71,42,38,60,89,45,47,68,65,46,39,76,74,59,33,36,68,45,87,65,49,31,40,31,31,39,33,74,48,73,77,82,128

Radius of gyration: 20.66 Å; Cα contacts (8 Å, |Δi|>4): 610; chains: 2; bounding box: 54×62×44 Å